Protein AF-K1SMR1-F1 (afdb_monomer)

Secondary structure (DSSP, 8-state):
-EEEEETTEEEES--HHHH----TTGGG--EEEE-GGGG-TTS---B-TTSSSB-TT-HHHHHHHHHIIIIIHHHHHHHHHHHHHHHHHHHHHHHHHHHHHHHHHHHHHHHHHHHHHHHHHHHHHHHHHT--GGGHHHHHHHHHHHHHHTGGGGT---HHHHHS-SEEE---GGGHHHHHHHHHHHHHTT--GGGEEETT-SSTTTBPP--TTS---GGG-

Radius of gyration: 35.69 Å; Cα contacts (8 Å, |Δi|>4): 199; chains: 1; bounding box: 83×31×98 Å

Solvent-accessible surface area (backbone atoms only — not comparable to full-atom values): 12691 Å² total; per-residue (Å²): 68,33,25,38,25,34,84,94,36,76,38,28,74,60,51,41,87,79,45,52,87,84,48,80,75,57,68,74,45,69,50,78,46,81,41,58,82,67,66,40,88,91,52,82,88,40,65,38,96,85,52,75,29,61,46,80,84,39,69,69,52,46,52,50,46,49,46,42,42,74,46,51,49,56,51,54,51,51,52,49,52,52,53,53,51,52,53,50,51,51,53,52,52,54,50,51,51,51,49,53,52,50,52,52,54,48,51,54,50,50,54,52,46,52,55,50,50,19,50,54,50,27,50,52,49,30,72,73,69,71,54,58,77,83,54,40,60,57,47,24,48,55,42,42,51,53,52,36,71,53,24,54,84,75,76,35,80,30,68,70,67,71,71,46,57,78,41,80,50,79,77,55,87,89,44,45,73,60,52,51,51,53,50,51,52,40,45,73,70,68,44,57,54,77,35,34,38,25,68,82,44,93,49,72,76,22,22,64,71,76,42,103,77,80,67,59,61,86,79,83,105

Organism: NCBI:txid408170

pLDDT: mean 84.84, std 10.77, range [42.53, 95.5]

Mean predicted aligned error: 13.29 Å

Structure (mmCIF, N/CA/C/O backbone):
data_AF-K1SMR1-F1
#
_entry.id   AF-K1SMR1-F1
#
loop_
_atom_site.group_PDB
_atom_site.id
_atom_site.type_symbol
_atom_site.label_atom_id
_atom_site.label_alt_id
_atom_site.label_comp_id
_atom_site.label_asym_id
_atom_site.label_entity_id
_atom_site.label_seq_id
_atom_site.pdbx_PDB_ins_code
_atom_site.Cartn_x
_atom_site.Cartn_y
_atom_site.Cartn_z
_atom_site.occupancy
_atom_site.B_iso_or_equiv
_atom_site.auth_seq_id
_atom_site.auth_comp_id
_atom_site.auth_asym_id
_atom_site.auth_atom_id
_atom_site.pdbx_PDB_model_num
ATOM 1 N N . PHE A 1 1 ? 20.976 5.787 -15.119 1.00 87.81 1 PHE A N 1
ATOM 2 C CA . PHE A 1 1 ? 21.816 5.696 -16.331 1.00 87.81 1 PHE A CA 1
ATOM 3 C C . PHE A 1 1 ? 21.728 4.286 -16.894 1.00 87.81 1 PHE A C 1
ATOM 5 O O . PHE A 1 1 ? 21.537 3.354 -16.123 1.00 87.81 1 PHE A O 1
ATOM 12 N N . ILE A 1 2 ? 21.851 4.117 -18.209 1.00 93.56 2 ILE A N 1
ATOM 13 C CA . ILE A 1 2 ? 21.832 2.792 -18.853 1.00 93.56 2 ILE A CA 1
ATOM 14 C C . ILE A 1 2 ? 23.131 2.624 -19.629 1.00 93.56 2 ILE A C 1
ATOM 16 O O . ILE A 1 2 ? 23.355 3.356 -20.589 1.00 93.56 2 ILE A O 1
ATOM 20 N N . SER A 1 3 ? 23.977 1.690 -19.208 1.00 95.00 3 SER A N 1
ATOM 21 C CA . SER A 1 3 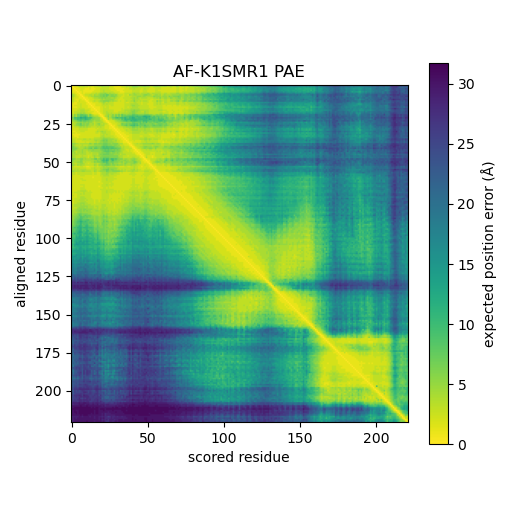? 25.273 1.437 -19.844 1.00 95.00 3 SER A CA 1
ATOM 22 C C . SER A 1 3 ? 25.181 0.280 -20.831 1.00 95.00 3 SER A C 1
ATOM 24 O O . SER A 1 3 ? 24.529 -0.724 -20.544 1.00 95.00 3 SER A O 1
ATOM 26 N N . LEU A 1 4 ? 25.862 0.401 -21.967 1.00 94.50 4 LEU A N 1
ATOM 27 C CA . LEU A 1 4 ? 25.990 -0.665 -22.953 1.00 94.50 4 LEU A CA 1
ATOM 28 C C . LEU A 1 4 ? 27.332 -1.370 -22.798 1.00 94.50 4 LEU A C 1
ATOM 30 O O . LEU A 1 4 ? 28.393 -0.739 -22.791 1.00 94.50 4 LEU A O 1
ATOM 34 N N . TYR A 1 5 ? 27.262 -2.689 -22.703 1.00 93.75 5 TYR A N 1
ATOM 35 C CA . TYR A 1 5 ? 28.392 -3.593 -22.637 1.00 93.75 5 TYR A CA 1
ATOM 36 C C . TYR A 1 5 ? 28.380 -4.510 -23.851 1.00 93.75 5 TYR A C 1
ATOM 38 O O . TYR A 1 5 ? 27.336 -5.027 -24.233 1.00 93.75 5 TYR A O 1
ATOM 46 N N . ALA A 1 6 ? 29.552 -4.766 -24.411 1.00 90.31 6 ALA A N 1
ATOM 47 C CA . ALA A 1 6 ? 29.758 -5.779 -25.434 1.00 90.31 6 ALA A CA 1
ATOM 48 C C . ALA A 1 6 ? 31.000 -6.587 -25.055 1.00 90.31 6 ALA A C 1
ATOM 50 O O . ALA A 1 6 ? 32.017 -6.010 -24.660 1.00 90.31 6 ALA A O 1
ATOM 51 N N . ASN A 1 7 ? 30.904 -7.920 -25.091 1.00 86.38 7 ASN A N 1
ATOM 52 C CA . ASN A 1 7 ? 31.999 -8.819 -24.707 1.00 86.38 7 ASN A CA 1
ATOM 53 C C . ASN A 1 7 ? 32.649 -8.445 -23.351 1.00 86.38 7 ASN A C 1
ATOM 55 O O . ASN A 1 7 ? 33.864 -8.276 -23.228 1.00 86.38 7 ASN A O 1
ATOM 59 N N . HIS A 1 8 ? 31.805 -8.221 -22.336 1.00 86.06 8 HIS A N 1
ATOM 60 C CA . HIS A 1 8 ? 32.183 -7.810 -20.973 1.00 86.06 8 HIS A CA 1
ATOM 61 C C . HIS A 1 8 ? 32.937 -6.474 -20.843 1.00 86.06 8 HIS A C 1
ATOM 63 O O . HIS A 1 8 ? 33.418 -6.141 -19.759 1.00 86.06 8 HIS A O 1
ATOM 69 N N . LYS A 1 9 ? 33.015 -5.673 -21.908 1.00 87.25 9 LYS A N 1
ATOM 70 C CA . LYS A 1 9 ? 33.625 -4.340 -21.898 1.00 87.25 9 LYS A CA 1
ATOM 71 C C . LYS A 1 9 ? 32.552 -3.277 -22.055 1.00 87.25 9 LYS A C 1
ATOM 73 O O . LYS A 1 9 ? 31.599 -3.456 -22.805 1.00 87.25 9 LYS A O 1
ATOM 78 N N . MET A 1 10 ? 32.711 -2.168 -21.339 1.00 89.88 10 MET A N 1
ATOM 79 C CA . MET A 1 10 ? 31.817 -1.021 -21.472 1.00 89.88 10 MET A CA 1
ATOM 80 C C . MET A 1 10 ? 32.093 -0.333 -22.809 1.00 89.88 10 MET A C 1
ATOM 82 O O . MET A 1 10 ? 33.207 0.144 -23.026 1.00 89.88 10 MET A O 1
ATOM 86 N N . GLY A 1 11 ? 31.091 -0.289 -23.682 1.00 89.44 11 GLY A N 1
ATOM 87 C CA . GLY A 1 11 ? 31.166 0.443 -24.944 1.00 89.44 11 GLY A CA 1
ATOM 88 C C . GLY A 1 11 ? 30.613 1.855 -24.823 1.00 89.44 11 GLY A C 1
ATOM 89 O O . GLY A 1 11 ? 31.255 2.810 -25.250 1.00 89.44 11 GLY A O 1
ATOM 90 N N . GLU A 1 12 ? 29.456 2.008 -24.174 1.00 92.81 12 GLU A N 1
ATOM 91 C CA . GLU A 1 12 ? 28.829 3.312 -23.960 1.00 92.81 12 GLU A CA 1
ATOM 92 C C . GLU A 1 12 ? 28.333 3.461 -22.522 1.00 92.81 12 GLU A C 1
ATOM 94 O O . GLU A 1 12 ? 27.643 2.595 -21.986 1.00 92.81 12 GLU A O 1
ATOM 99 N N . PHE A 1 13 ? 28.686 4.576 -21.883 1.00 92.56 13 PHE A N 1
ATOM 100 C CA . PHE A 1 13 ? 28.411 4.776 -20.463 1.00 92.56 13 PHE A CA 1
ATOM 101 C C . PHE A 1 13 ? 26.926 5.017 -20.165 1.00 92.56 13 PHE A C 1
ATOM 103 O O . PHE A 1 13 ? 26.406 4.477 -19.186 1.00 92.56 13 PHE A O 1
ATOM 110 N N . ASN A 1 14 ? 26.240 5.841 -20.963 1.00 92.94 14 ASN A N 1
ATOM 111 C CA . ASN A 1 14 ? 24.862 6.219 -20.668 1.00 92.94 14 ASN A CA 1
ATOM 112 C C . ASN A 1 14 ? 24.047 6.553 -21.922 1.00 92.94 14 ASN A C 1
ATOM 114 O O . ASN A 1 14 ? 24.117 7.675 -22.416 1.00 92.94 14 ASN A O 1
ATOM 118 N N . ILE A 1 15 ? 23.185 5.627 -22.339 1.00 93.19 15 ILE A N 1
ATOM 119 C CA . ILE A 1 15 ? 22.234 5.848 -23.440 1.00 93.19 15 ILE A CA 1
ATOM 120 C C . ILE A 1 15 ? 20.920 6.485 -22.988 1.00 93.19 15 ILE A C 1
ATOM 122 O O . ILE A 1 15 ? 20.113 6.879 -23.825 1.00 93.19 15 ILE A O 1
ATOM 126 N N . LEU A 1 16 ? 20.674 6.615 -21.678 1.00 91.25 16 LEU A N 1
ATOM 127 C CA . LEU A 1 16 ? 19.406 7.136 -21.154 1.00 91.25 16 LEU A CA 1
ATOM 128 C C . LEU A 1 16 ? 19.026 8.526 -21.713 1.00 91.25 16 LEU A C 1
ATOM 130 O O . LEU A 1 16 ? 17.852 8.705 -22.018 1.00 91.25 16 LEU A O 1
ATOM 134 N N . PRO A 1 17 ? 19.954 9.486 -21.923 1.00 90.19 17 PRO A N 1
ATOM 135 C CA . PRO A 1 17 ? 19.631 10.765 -22.565 1.00 90.19 17 PRO A CA 1
ATOM 136 C C . PRO A 1 17 ? 19.169 10.633 -24.025 1.00 90.19 17 PRO A C 1
ATOM 138 O O . PRO A 1 17 ? 18.507 11.529 -24.536 1.00 90.19 17 PRO A O 1
ATOM 141 N N . ILE A 1 18 ? 19.524 9.533 -24.696 1.00 89.62 18 ILE A N 1
ATOM 142 C CA . ILE A 1 18 ? 19.189 9.255 -26.098 1.00 89.62 18 ILE A CA 1
ATOM 143 C C . ILE A 1 18 ? 17.832 8.544 -26.190 1.00 89.62 18 ILE A C 1
ATOM 145 O O . ILE A 1 18 ? 17.019 8.838 -27.069 1.00 89.62 18 ILE A O 1
ATOM 149 N N . VAL A 1 19 ? 17.573 7.589 -25.293 1.00 90.44 19 VAL A N 1
ATOM 150 C CA . VAL A 1 19 ? 16.353 6.762 -25.325 1.00 90.44 19 VAL A CA 1
ATOM 151 C C . VAL A 1 19 ? 15.212 7.305 -24.466 1.00 90.44 19 VAL A C 1
ATOM 153 O O . VAL A 1 19 ? 14.060 6.974 -24.730 1.00 90.44 19 VAL A O 1
ATOM 156 N N . GLY A 1 20 ? 15.517 8.120 -23.456 1.00 84.12 20 GLY A N 1
ATOM 157 C CA . GLY A 1 20 ? 14.557 8.625 -22.479 1.00 84.12 20 GLY A CA 1
ATOM 158 C C . GLY A 1 20 ? 13.664 9.746 -23.011 1.00 84.12 20 GLY A C 1
ATOM 159 O O . GLY A 1 20 ? 13.996 10.449 -23.963 1.00 84.12 20 GLY A O 1
ATOM 160 N N . GLN A 1 21 ? 12.524 9.934 -22.351 1.00 82.19 21 GLN A N 1
ATOM 161 C CA . GLN A 1 21 ? 11.550 11.001 -22.611 1.00 82.19 21 GLN A CA 1
ATOM 162 C C . GLN A 1 21 ? 11.632 12.125 -21.560 1.00 82.19 21 GLN A C 1
ATOM 164 O O . GLN A 1 21 ? 10.695 12.908 -21.418 1.00 82.19 21 GLN A O 1
ATOM 169 N N . ASN A 1 22 ? 12.735 12.203 -20.803 1.00 75.31 22 ASN A N 1
ATOM 170 C CA . ASN A 1 22 ? 12.956 13.163 -19.710 1.00 75.31 22 ASN A CA 1
ATOM 171 C C . ASN A 1 22 ? 11.886 13.115 -18.602 1.00 75.31 22 ASN A C 1
ATOM 173 O O . ASN A 1 22 ? 11.623 14.114 -17.929 1.00 75.31 22 ASN A O 1
ATOM 177 N N . LYS A 1 23 ? 11.267 11.951 -18.373 1.00 80.88 23 LYS A N 1
ATOM 178 C CA . LYS A 1 23 ? 10.331 11.779 -17.254 1.00 80.88 23 LYS A CA 1
ATOM 179 C C . LYS A 1 23 ? 11.101 11.639 -15.946 1.00 80.88 23 LYS A C 1
ATOM 181 O O . LYS A 1 23 ? 12.092 10.918 -15.867 1.00 80.88 23 LYS A O 1
ATOM 186 N N . LEU A 1 24 ? 10.589 12.247 -14.875 1.00 80.56 24 LEU A N 1
ATOM 187 C CA . LEU A 1 24 ? 11.208 12.174 -13.544 1.00 80.56 24 LEU A CA 1
ATOM 188 C C . LEU A 1 24 ? 11.369 10.724 -13.046 1.00 80.56 24 LEU A C 1
ATOM 190 O O . LEU A 1 24 ? 12.301 10.406 -12.315 1.00 80.56 24 LEU A O 1
ATOM 194 N N . SER A 1 25 ? 10.470 9.827 -13.458 1.00 81.50 25 SER A N 1
ATOM 195 C CA . SER A 1 25 ? 10.531 8.406 -13.118 1.00 81.50 25 SER A CA 1
ATOM 196 C C . SER A 1 25 ? 11.687 7.662 -13.793 1.00 81.50 25 SER A C 1
ATOM 198 O O . SER A 1 25 ? 12.222 6.737 -13.184 1.00 81.50 25 SER A O 1
ATOM 200 N N . GLU A 1 26 ? 12.099 8.084 -14.991 1.00 84.69 26 GLU A N 1
ATOM 201 C CA . GLU A 1 26 ? 13.190 7.481 -15.770 1.00 84.69 26 GLU A CA 1
ATOM 202 C C . GLU A 1 26 ? 14.566 7.806 -15.181 1.00 84.69 26 GLU A C 1
ATOM 204 O O . GLU A 1 26 ? 15.494 7.014 -15.316 1.00 84.69 26 GLU A O 1
ATOM 209 N N . VAL A 1 27 ? 14.696 8.923 -14.455 1.00 82.75 27 VAL A N 1
ATOM 210 C CA . VAL A 1 27 ? 15.950 9.344 -13.796 1.00 82.75 27 VAL A CA 1
ATOM 211 C C . VAL A 1 27 ? 16.465 8.284 -12.814 1.00 82.75 27 VAL A C 1
ATOM 213 O O . VAL A 1 27 ? 17.672 8.129 -12.634 1.00 82.75 27 VAL A O 1
ATOM 216 N N . TYR A 1 28 ? 15.553 7.517 -12.214 1.00 85.88 28 TYR A N 1
ATOM 217 C CA . TYR A 1 28 ? 15.877 6.455 -11.261 1.00 85.88 28 TYR A CA 1
ATOM 218 C C . TYR A 1 28 ? 16.218 5.116 -11.923 1.00 85.88 28 TYR A C 1
ATOM 220 O O . TYR A 1 28 ? 16.596 4.176 -11.226 1.00 85.88 28 TYR A O 1
ATOM 228 N N . VAL A 1 29 ? 16.087 4.999 -13.248 1.00 89.75 29 VAL A N 1
ATOM 229 C CA . VAL A 1 29 ? 16.423 3.767 -13.964 1.00 89.75 29 VAL A CA 1
ATOM 230 C C . VAL A 1 29 ? 17.940 3.657 -14.065 1.00 89.75 29 VAL A C 1
ATOM 232 O O . VAL A 1 29 ? 18.611 4.506 -14.663 1.00 89.75 29 VAL A O 1
ATOM 235 N N . VAL A 1 30 ? 18.484 2.595 -13.474 1.00 92.25 30 VAL A N 1
ATOM 236 C CA . VAL A 1 30 ? 19.903 2.242 -13.539 1.00 92.25 30 VAL A CA 1
ATOM 237 C C . VAL A 1 30 ? 20.032 0.804 -14.018 1.00 92.25 30 VAL A C 1
ATOM 239 O O . VAL A 1 30 ? 19.371 -0.079 -13.478 1.00 92.25 30 VAL A O 1
ATOM 242 N N . GLY A 1 31 ? 20.867 0.566 -15.027 1.00 93.12 31 GLY A N 1
ATOM 243 C CA . GLY A 1 31 ? 21.058 -0.776 -15.564 1.00 93.12 31 GLY A CA 1
ATOM 244 C C . GLY A 1 31 ? 22.230 -0.892 -16.528 1.00 93.12 31 GLY A C 1
ATOM 245 O O . GLY A 1 31 ? 22.776 0.105 -17.002 1.00 93.12 31 GLY A O 1
ATOM 246 N N . GLN A 1 32 ? 22.600 -2.136 -16.810 1.00 94.50 32 GLN A N 1
ATOM 247 C CA . GLN A 1 32 ? 23.626 -2.507 -17.777 1.00 94.50 32 GLN A CA 1
ATOM 248 C C . GLN A 1 32 ? 22.995 -3.451 -18.798 1.00 94.50 32 GLN A C 1
ATOM 250 O O . GLN A 1 32 ? 22.314 -4.403 -18.419 1.00 94.50 32 GLN A O 1
ATOM 255 N N . LEU A 1 33 ? 23.197 -3.176 -20.083 1.00 94.94 33 LEU A N 1
ATOM 256 C CA . LEU A 1 33 ? 22.725 -4.011 -21.181 1.00 94.94 33 LEU A CA 1
ATOM 257 C C . LEU A 1 33 ? 23.922 -4.650 -21.862 1.00 94.94 33 LEU A C 1
ATOM 259 O O . LEU A 1 33 ? 24.827 -3.949 -22.302 1.00 94.94 33 LEU A O 1
ATOM 263 N N . HIS A 1 34 ? 23.907 -5.975 -21.941 1.00 94.06 34 HIS A N 1
ATOM 264 C CA . HIS A 1 34 ? 24.945 -6.759 -22.593 1.00 94.06 34 HIS A CA 1
ATOM 265 C C . HIS A 1 34 ? 24.477 -7.120 -23.998 1.00 94.06 34 HIS A C 1
ATOM 267 O O . HIS A 1 34 ? 23.414 -7.716 -24.167 1.00 94.06 34 HIS A O 1
ATOM 273 N N . ILE A 1 35 ? 25.244 -6.697 -24.996 1.00 92.31 35 ILE A N 1
ATOM 274 C CA . ILE A 1 35 ? 24.872 -6.750 -26.404 1.00 92.31 35 ILE A CA 1
ATOM 275 C C . ILE A 1 35 ? 26.027 -7.370 -27.178 1.00 92.31 35 ILE A C 1
ATOM 277 O O . ILE A 1 35 ? 26.928 -6.689 -27.666 1.00 92.31 35 ILE A O 1
ATOM 281 N N . ASP A 1 36 ? 25.994 -8.692 -27.290 1.00 88.06 36 ASP A N 1
ATOM 282 C CA . ASP A 1 36 ? 27.102 -9.453 -27.869 1.00 88.06 36 ASP A CA 1
ATOM 283 C C . ASP A 1 36 ? 27.262 -9.206 -29.379 1.00 88.06 36 ASP A C 1
ATOM 285 O O . ASP A 1 36 ? 28.378 -9.236 -29.896 1.00 88.06 36 ASP A O 1
ATOM 289 N N . ILE A 1 37 ? 26.172 -8.861 -30.083 1.00 90.56 37 ILE A N 1
ATOM 290 C CA . ILE A 1 37 ? 26.175 -8.616 -31.539 1.00 90.56 37 ILE A CA 1
ATOM 291 C C . ILE A 1 37 ? 27.053 -7.421 -31.964 1.00 90.56 37 ILE A C 1
ATOM 293 O O . ILE A 1 37 ? 27.406 -7.292 -33.138 1.00 90.56 37 ILE A O 1
ATOM 297 N N . PHE A 1 38 ? 27.404 -6.533 -31.029 1.00 91.25 38 PHE A N 1
ATOM 298 C CA . PHE A 1 38 ? 28.222 -5.349 -31.308 1.00 91.25 38 PHE A CA 1
ATOM 299 C C . PHE A 1 38 ? 29.702 -5.676 -31.547 1.00 91.25 38 PHE A C 1
ATOM 301 O O . PHE A 1 38 ? 30.376 -4.919 -32.235 1.00 91.25 38 PHE A O 1
ATOM 308 N N . GLU A 1 39 ? 30.193 -6.805 -31.030 1.00 84.00 39 GLU A N 1
ATOM 309 C CA . GLU A 1 39 ? 31.609 -7.212 -31.094 1.00 84.00 39 GLU A CA 1
ATOM 310 C C . GLU A 1 39 ? 31.792 -8.565 -31.809 1.00 84.00 39 GLU A C 1
ATOM 312 O O . GLU A 1 39 ? 32.808 -9.243 -31.645 1.00 84.00 39 GLU A O 1
ATOM 317 N N . LEU A 1 40 ? 30.804 -8.990 -32.606 1.00 87.44 40 LEU A N 1
ATOM 318 C CA . LEU A 1 40 ? 30.929 -10.194 -33.427 1.00 87.44 40 LEU A CA 1
ATOM 319 C C . LEU A 1 40 ? 31.987 -9.989 -34.512 1.00 87.44 40 LEU A C 1
ATOM 321 O O . LEU A 1 40 ? 31.862 -9.098 -35.348 1.00 87.44 40 LEU A O 1
ATOM 325 N N . THR A 1 41 ? 32.979 -10.878 -34.552 1.00 85.69 41 THR A N 1
ATOM 326 C CA . THR A 1 41 ? 34.106 -10.831 -35.501 1.00 85.69 41 THR A CA 1
ATOM 327 C C . THR A 1 41 ? 33.696 -10.951 -36.968 1.00 85.69 41 THR A C 1
ATOM 329 O O . THR A 1 41 ? 34.466 -10.585 -37.849 1.00 85.69 41 THR A O 1
ATOM 332 N N . GLU A 1 42 ? 32.503 -11.481 -37.237 1.00 89.88 42 GLU A N 1
ATOM 333 C CA . GLU A 1 42 ? 31.945 -11.618 -38.588 1.00 89.88 42 GLU A CA 1
ATOM 334 C C . GLU A 1 42 ? 31.346 -10.307 -39.122 1.00 89.88 42 GLU A C 1
ATOM 336 O O . GLU A 1 42 ? 31.090 -10.187 -40.320 1.00 89.88 42 GLU A O 1
ATOM 341 N N . LEU A 1 43 ? 31.113 -9.322 -38.248 1.00 89.06 43 LEU A N 1
ATOM 342 C CA . LEU A 1 43 ? 30.477 -8.056 -38.594 1.00 89.06 43 LEU A CA 1
ATOM 343 C C . LEU A 1 43 ? 31.492 -6.901 -38.603 1.00 89.06 43 LEU A C 1
ATOM 345 O O . LEU A 1 43 ? 32.479 -6.930 -37.868 1.00 89.06 43 LEU A O 1
ATOM 349 N N . PRO A 1 44 ? 31.250 -5.842 -39.399 1.00 87.75 44 PRO A N 1
ATOM 350 C CA . PRO A 1 44 ? 32.087 -4.647 -39.376 1.00 87.75 44 PRO A CA 1
ATOM 351 C C . PRO A 1 44 ? 32.124 -3.973 -37.996 1.00 87.75 44 PRO A C 1
ATOM 353 O O . PRO A 1 44 ? 31.104 -3.903 -37.301 1.00 87.75 44 PRO A O 1
ATOM 356 N N . ASP A 1 45 ? 33.283 -3.407 -37.642 1.00 87.44 45 ASP A N 1
ATOM 357 C CA . ASP A 1 45 ? 33.460 -2.653 -36.398 1.00 87.44 45 ASP A CA 1
ATOM 358 C C . ASP A 1 45 ? 32.624 -1.360 -36.403 1.00 87.44 45 ASP A C 1
ATOM 360 O O . ASP A 1 45 ? 32.684 -0.521 -37.320 1.00 87.44 45 ASP A O 1
ATOM 364 N N . MET A 1 46 ? 31.830 -1.211 -35.348 1.00 91.19 46 MET A N 1
ATOM 365 C CA . MET A 1 46 ? 30.931 -0.085 -35.118 1.00 91.19 46 MET A CA 1
ATOM 366 C C . MET A 1 46 ? 31.343 0.796 -33.941 1.00 91.19 46 MET A C 1
ATOM 368 O O . MET A 1 46 ? 30.683 1.809 -33.698 1.00 91.19 46 MET A O 1
ATOM 372 N N . ALA A 1 47 ? 32.406 0.451 -33.213 1.00 89.00 47 ALA A N 1
ATOM 373 C CA . ALA A 1 47 ? 32.924 1.294 -32.149 1.00 89.00 47 ALA A CA 1
ATOM 374 C C . ALA A 1 47 ? 33.498 2.601 -32.719 1.00 89.00 47 ALA A C 1
ATOM 376 O O . ALA A 1 47 ? 34.066 2.653 -33.815 1.00 89.00 47 ALA A O 1
ATOM 377 N N . LEU A 1 48 ? 33.355 3.689 -31.962 1.00 89.12 48 LEU A N 1
ATOM 378 C CA . LEU A 1 48 ? 34.046 4.940 -32.266 1.00 89.12 48 LEU A CA 1
ATOM 379 C C . LEU A 1 48 ? 35.555 4.792 -32.010 1.00 89.12 48 LEU A C 1
ATOM 381 O O . LEU A 1 48 ? 35.987 3.989 -31.184 1.00 89.12 48 LEU A O 1
ATOM 385 N N . SER A 1 49 ? 36.379 5.604 -32.675 1.00 85.94 49 SER A N 1
ATOM 386 C CA . SER A 1 49 ? 37.847 5.548 -32.542 1.00 85.94 49 SER A CA 1
ATOM 387 C C . SER A 1 49 ? 38.340 5.790 -31.109 1.00 85.94 49 SER A C 1
ATOM 389 O O . SER A 1 49 ? 39.339 5.211 -30.687 1.00 85.94 49 SER A O 1
ATOM 391 N N . ASN A 1 50 ? 37.612 6.605 -30.342 1.00 86.31 50 ASN A N 1
ATOM 392 C CA . ASN A 1 50 ? 37.853 6.854 -28.920 1.00 86.31 50 ASN A CA 1
ATOM 393 C C . ASN A 1 50 ? 37.316 5.739 -27.999 1.00 86.31 50 ASN A C 1
ATOM 395 O O . ASN A 1 50 ? 37.518 5.817 -26.788 1.00 86.31 50 ASN A O 1
ATOM 399 N N . ARG A 1 51 ? 36.628 4.729 -28.554 1.00 83.06 51 ARG A N 1
ATOM 400 C CA . ARG A 1 51 ? 35.960 3.619 -27.853 1.00 83.06 51 ARG A CA 1
ATOM 401 C C . ARG A 1 51 ? 34.985 4.071 -26.759 1.00 83.06 51 ARG A C 1
ATOM 403 O O . ARG A 1 51 ? 34.809 3.377 -25.763 1.00 83.06 51 ARG A O 1
ATOM 410 N N . GLN A 1 52 ? 34.373 5.243 -26.937 1.00 85.50 52 GLN A N 1
ATOM 411 C CA . GLN A 1 52 ? 33.359 5.805 -26.041 1.00 85.50 52 GLN A CA 1
ATOM 412 C C . GLN A 1 52 ? 32.056 6.011 -26.813 1.00 85.50 52 GLN A C 1
ATOM 414 O O . GLN A 1 52 ? 31.656 7.139 -27.097 1.00 85.50 52 GLN A O 1
ATOM 419 N N . GLY A 1 53 ? 31.418 4.904 -27.178 1.00 89.69 53 GLY A N 1
ATOM 420 C CA . GLY A 1 53 ? 30.178 4.880 -27.943 1.00 89.69 53 GLY A CA 1
ATOM 421 C C . GLY A 1 53 ? 30.305 4.178 -29.289 1.00 89.69 53 GLY A C 1
ATOM 422 O O . GLY A 1 53 ? 31.371 3.695 -29.689 1.00 89.69 53 GLY A O 1
ATOM 423 N N . TYR A 1 54 ? 29.175 4.143 -29.983 1.00 92.06 54 TYR A N 1
ATOM 424 C CA . TYR A 1 54 ? 28.994 3.441 -31.244 1.00 92.06 54 TYR A CA 1
ATOM 425 C C . TYR A 1 54 ? 28.579 4.401 -32.359 1.00 92.06 54 TYR A C 1
ATOM 427 O O . TYR A 1 54 ? 28.086 5.504 -32.111 1.00 92.06 54 TYR A O 1
ATOM 435 N N . LYS A 1 55 ? 28.787 3.977 -33.606 1.00 91.62 55 LYS A N 1
ATOM 436 C CA . LYS A 1 55 ? 28.314 4.686 -34.798 1.00 91.62 55 LYS A CA 1
ATOM 437 C C . LYS A 1 55 ? 26.792 4.826 -34.767 1.00 91.62 55 LYS A C 1
ATOM 439 O O . LYS A 1 55 ? 26.069 3.836 -34.680 1.00 91.62 55 LYS A O 1
ATOM 444 N N . THR A 1 56 ? 26.309 6.063 -34.852 1.00 89.56 56 THR A N 1
ATOM 445 C CA . THR A 1 56 ? 24.876 6.372 -34.769 1.00 89.56 56 THR A CA 1
ATOM 446 C C . THR A 1 56 ? 24.102 5.920 -36.002 1.00 89.56 56 THR A C 1
ATOM 448 O O . THR A 1 56 ? 22.902 5.707 -35.909 1.00 89.56 56 THR A O 1
ATOM 451 N N . ASP A 1 57 ? 24.752 5.748 -37.145 1.00 92.00 57 ASP A N 1
ATOM 452 C CA . ASP A 1 57 ? 24.160 5.259 -38.389 1.00 92.00 57 ASP A CA 1
ATOM 453 C C . ASP A 1 57 ? 24.119 3.724 -38.489 1.00 92.00 57 ASP A C 1
ATOM 455 O O . ASP A 1 57 ? 23.493 3.192 -39.405 1.00 92.00 57 ASP A O 1
ATOM 459 N N . ASP A 1 58 ? 24.734 2.996 -37.548 1.00 93.75 58 ASP A N 1
ATOM 460 C CA . ASP A 1 58 ? 24.734 1.533 -37.574 1.00 93.75 58 ASP A CA 1
ATOM 461 C C . ASP A 1 58 ? 23.330 0.969 -37.251 1.00 93.75 58 ASP A C 1
ATOM 463 O O . ASP A 1 58 ? 22.771 1.264 -36.184 1.00 93.75 58 ASP A O 1
ATOM 467 N N . PRO A 1 59 ? 22.760 0.109 -38.119 1.00 93.69 59 PRO A N 1
ATOM 468 C CA . PRO A 1 59 ? 21.435 -0.472 -37.909 1.00 93.69 59 PRO A CA 1
ATOM 469 C C . PRO A 1 59 ? 21.290 -1.239 -36.590 1.00 93.69 59 PRO A C 1
ATOM 471 O O . PRO A 1 59 ? 20.215 -1.234 -35.990 1.00 93.69 59 PRO A O 1
ATOM 474 N N . ARG A 1 60 ? 22.363 -1.881 -36.105 1.00 93.75 60 ARG A N 1
ATOM 475 C CA . ARG A 1 60 ? 22.348 -2.644 -34.846 1.00 93.75 60 ARG A CA 1
ATOM 476 C C . ARG A 1 60 ? 22.180 -1.714 -33.655 1.00 93.75 60 ARG A C 1
ATOM 478 O O . ARG A 1 60 ? 21.417 -2.018 -32.742 1.00 93.75 60 ARG A O 1
ATOM 485 N N . TYR A 1 61 ? 22.873 -0.576 -33.672 1.00 94.62 61 TYR A N 1
ATOM 486 C CA . TYR A 1 61 ? 22.772 0.417 -32.610 1.00 94.62 61 TYR A CA 1
ATOM 487 C C . TYR A 1 61 ? 21.377 1.042 -32.576 1.00 94.62 61 TYR A C 1
ATOM 489 O O . TYR A 1 61 ? 20.759 1.109 -31.514 1.00 94.62 61 TYR A O 1
ATOM 497 N N . GLN A 1 62 ? 20.832 1.402 -33.741 1.00 94.75 62 GLN A N 1
ATOM 498 C CA . GLN A 1 62 ? 19.471 1.932 -33.847 1.00 94.75 62 GLN A CA 1
ATOM 499 C C . GLN A 1 62 ? 18.414 0.948 -33.335 1.00 94.75 62 GLN A C 1
ATOM 501 O O . GLN A 1 62 ? 17.564 1.340 -32.536 1.00 94.75 62 GLN A O 1
ATOM 506 N N . ALA A 1 63 ? 18.512 -0.333 -33.700 1.00 95.06 63 ALA A N 1
ATOM 507 C CA . ALA A 1 63 ? 17.591 -1.363 -33.220 1.00 95.06 63 ALA A CA 1
ATOM 508 C C . ALA A 1 63 ? 17.623 -1.512 -31.688 1.00 95.06 63 ALA A C 1
ATOM 510 O O . ALA A 1 63 ? 16.581 -1.657 -31.046 1.00 95.06 63 ALA A O 1
ATOM 511 N N . VAL A 1 64 ? 18.810 -1.429 -31.081 1.00 94.56 64 VAL A N 1
ATOM 512 C CA . VAL A 1 64 ? 18.967 -1.452 -29.620 1.00 94.56 64 VAL A CA 1
ATOM 513 C C . VAL A 1 64 ? 18.313 -0.233 -28.980 1.00 94.56 64 VAL A C 1
ATOM 515 O O . VAL A 1 64 ? 17.542 -0.385 -28.032 1.00 94.56 64 VAL A O 1
ATOM 518 N N . LEU A 1 65 ? 18.591 0.971 -29.485 1.00 94.75 65 LEU A N 1
ATOM 519 C CA . LEU A 1 65 ? 17.995 2.197 -28.952 1.00 94.75 65 LEU A CA 1
ATOM 520 C C . LEU A 1 65 ? 16.466 2.165 -29.052 1.00 94.75 65 LEU A C 1
ATOM 522 O O . LEU A 1 65 ? 15.778 2.549 -28.103 1.00 94.75 65 LEU A O 1
ATOM 526 N N . GLU A 1 66 ? 15.936 1.680 -30.173 1.00 95.50 66 GLU A N 1
ATOM 527 C CA . GLU A 1 66 ? 14.501 1.534 -30.399 1.00 95.50 66 GLU A CA 1
ATOM 528 C C . GLU A 1 66 ? 13.871 0.534 -29.423 1.00 95.50 66 GLU A C 1
ATOM 530 O O . GLU A 1 66 ? 12.873 0.855 -28.772 1.00 95.50 66 GLU A O 1
ATOM 535 N N . TYR A 1 67 ? 14.482 -0.640 -29.247 1.00 95.31 67 TYR A N 1
ATOM 536 C CA . TYR A 1 67 ? 14.013 -1.646 -28.295 1.00 95.31 67 TYR A CA 1
ATOM 537 C C . TYR A 1 67 ? 14.000 -1.112 -26.858 1.00 95.31 67 TYR A C 1
ATOM 539 O O . TYR A 1 67 ? 13.010 -1.267 -26.133 1.00 95.31 67 TYR A O 1
ATOM 547 N N . VAL A 1 68 ? 15.076 -0.433 -26.447 1.00 94.38 68 VAL A N 1
ATOM 548 C CA . VAL A 1 68 ? 15.174 0.143 -25.102 1.00 94.38 68 VAL A CA 1
ATOM 549 C C . VAL A 1 68 ? 14.107 1.215 -24.890 1.00 94.38 68 VAL A C 1
ATOM 551 O O . VAL A 1 68 ? 13.457 1.221 -23.845 1.00 94.38 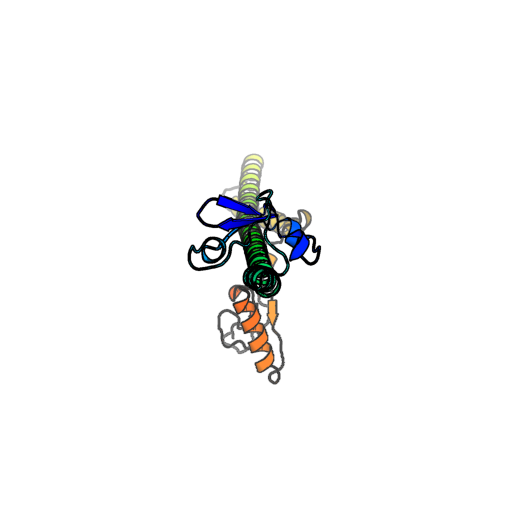68 VAL A O 1
ATOM 554 N N . ARG A 1 69 ? 13.889 2.089 -25.879 1.00 93.44 69 ARG A N 1
ATOM 555 C CA . ARG A 1 69 ? 12.895 3.170 -25.817 1.00 93.44 69 ARG A CA 1
ATOM 556 C C . ARG A 1 69 ? 11.460 2.648 -25.776 1.00 93.44 69 ARG A C 1
ATOM 558 O O . ARG A 1 69 ? 10.668 3.127 -24.968 1.00 93.44 69 ARG A O 1
ATOM 565 N N . ASN A 1 70 ? 11.123 1.709 -26.654 1.00 94.31 70 ASN A N 1
ATOM 566 C CA . ASN A 1 70 ? 9.732 1.329 -26.908 1.00 94.31 70 ASN A CA 1
ATOM 567 C C . ASN A 1 70 ? 9.253 0.154 -26.051 1.00 94.31 70 ASN A C 1
ATOM 569 O O . ASN A 1 70 ? 8.051 0.022 -25.843 1.00 94.31 70 ASN A O 1
ATOM 573 N N . THR A 1 71 ? 10.169 -0.683 -25.555 1.00 94.56 71 THR A N 1
ATOM 574 C CA . THR A 1 71 ? 9.821 -1.902 -24.805 1.00 94.56 71 THR A CA 1
ATOM 575 C C . THR A 1 71 ? 10.398 -1.864 -23.396 1.00 94.56 71 THR A C 1
ATOM 577 O O . THR A 1 71 ? 9.659 -1.785 -22.416 1.00 94.56 71 THR A O 1
ATOM 580 N N . LEU A 1 72 ? 11.729 -1.841 -23.278 1.00 93.56 72 LEU A N 1
ATOM 581 C CA . LEU A 1 72 ? 12.387 -2.084 -21.995 1.00 93.56 72 LEU A CA 1
ATOM 582 C C . LEU A 1 72 ? 12.112 -0.986 -20.956 1.00 93.56 72 LEU A C 1
ATOM 584 O O . LEU A 1 72 ? 11.806 -1.289 -19.803 1.00 93.56 72 LEU A O 1
ATOM 588 N N . LEU A 1 73 ? 12.224 0.288 -21.346 1.00 91.88 73 LEU A N 1
ATOM 589 C CA . LEU A 1 73 ? 11.956 1.413 -20.448 1.00 91.88 73 LEU A CA 1
ATOM 590 C C . LEU A 1 73 ? 10.497 1.422 -19.957 1.00 91.88 73 LEU A C 1
ATOM 592 O O . LEU A 1 73 ? 10.300 1.459 -18.739 1.00 91.88 73 LEU A O 1
ATOM 596 N N . PRO A 1 74 ? 9.477 1.348 -20.837 1.00 92.19 74 PRO A N 1
ATOM 597 C CA . PRO A 1 74 ? 8.083 1.223 -20.412 1.00 92.19 74 PRO A CA 1
ATOM 598 C C . PRO A 1 74 ? 7.827 0.056 -19.454 1.00 92.19 74 PRO A C 1
ATOM 600 O O . PRO A 1 74 ? 7.150 0.244 -18.439 1.00 92.19 74 PRO A O 1
ATOM 603 N N . ASP A 1 75 ? 8.397 -1.119 -19.725 1.00 93.38 75 ASP A N 1
ATOM 604 C CA . ASP A 1 75 ? 8.196 -2.308 -18.893 1.00 93.38 75 ASP A CA 1
ATOM 605 C C . ASP A 1 75 ? 8.783 -2.136 -17.490 1.00 93.38 75 ASP A C 1
ATOM 607 O O . ASP A 1 75 ? 8.102 -2.403 -16.497 1.00 93.38 75 ASP A O 1
ATOM 611 N N . ILE A 1 76 ? 10.011 -1.618 -17.381 1.00 91.75 76 ILE A N 1
ATOM 612 C CA . ILE A 1 76 ? 10.655 -1.348 -16.085 1.00 91.75 76 ILE A CA 1
ATOM 613 C C . ILE A 1 76 ? 9.845 -0.328 -15.276 1.00 91.75 76 ILE A C 1
ATOM 615 O O . ILE A 1 76 ? 9.646 -0.501 -14.069 1.00 91.75 76 ILE A O 1
ATOM 619 N N . LEU A 1 77 ? 9.351 0.729 -15.925 1.00 90.62 77 LEU A N 1
ATOM 620 C CA . LEU A 1 77 ? 8.515 1.731 -15.264 1.00 90.62 77 LEU A CA 1
ATOM 621 C C . LEU A 1 77 ? 7.209 1.114 -14.748 1.00 90.62 77 LEU A C 1
ATOM 623 O O . LEU A 1 77 ? 6.844 1.332 -13.593 1.00 90.62 77 LEU A O 1
ATOM 627 N N . LYS A 1 78 ? 6.557 0.268 -15.551 1.00 91.94 78 LYS A N 1
ATOM 628 C CA . LYS A 1 78 ? 5.343 -0.448 -15.143 1.00 91.94 78 LYS A CA 1
ATOM 629 C C . LYS A 1 78 ? 5.603 -1.395 -13.971 1.00 91.94 78 LYS A C 1
ATOM 631 O O . LYS A 1 78 ? 4.809 -1.437 -13.032 1.00 91.94 78 LYS A O 1
ATOM 636 N N . MET A 1 79 ? 6.718 -2.127 -13.982 1.00 91.56 79 MET A N 1
ATOM 637 C CA . MET A 1 79 ? 7.113 -2.993 -12.863 1.00 91.56 79 MET A CA 1
ATOM 638 C C . MET A 1 79 ? 7.295 -2.195 -11.571 1.00 91.56 79 MET A C 1
ATOM 640 O O . MET A 1 79 ? 6.829 -2.617 -10.510 1.00 91.56 79 MET A O 1
ATOM 644 N N . ARG A 1 80 ? 7.923 -1.016 -11.653 1.00 89.25 80 ARG A N 1
ATOM 645 C CA . ARG A 1 80 ? 8.057 -0.110 -10.508 1.00 89.25 80 ARG A CA 1
ATOM 646 C C . ARG A 1 80 ? 6.690 0.323 -9.978 1.00 89.25 80 ARG A C 1
ATOM 648 O O . ARG A 1 80 ? 6.489 0.293 -8.765 1.00 89.25 80 ARG A O 1
ATOM 655 N N . ASP A 1 81 ? 5.766 0.721 -10.847 1.00 90.12 81 ASP A N 1
ATOM 656 C CA . ASP A 1 81 ? 4.433 1.172 -10.428 1.00 90.12 81 ASP A CA 1
ATOM 657 C C . ASP A 1 81 ? 3.664 0.060 -9.705 1.00 90.12 81 ASP A C 1
ATOM 659 O O . ASP A 1 81 ? 3.096 0.286 -8.630 1.00 90.12 81 ASP A O 1
ATOM 663 N N . VAL A 1 82 ? 3.734 -1.168 -10.228 1.00 92.88 82 VAL A N 1
ATOM 664 C CA . VAL A 1 82 ? 3.173 -2.356 -9.571 1.00 92.88 82 VAL A CA 1
ATOM 665 C C . VAL A 1 82 ? 3.812 -2.560 -8.198 1.00 92.88 82 VAL A C 1
ATOM 667 O O . VAL A 1 82 ? 3.094 -2.676 -7.205 1.00 92.88 82 VAL A O 1
ATOM 670 N N . PHE A 1 83 ? 5.141 -2.523 -8.098 1.00 91.56 83 PHE A N 1
ATOM 671 C CA . PHE A 1 83 ? 5.843 -2.680 -6.823 1.00 91.56 83 PHE A CA 1
ATOM 672 C C . PHE A 1 83 ? 5.430 -1.622 -5.786 1.00 91.56 83 PHE A C 1
ATOM 674 O O . PHE A 1 83 ? 5.154 -1.950 -4.630 1.00 91.56 83 PHE A O 1
ATOM 681 N N . VAL A 1 84 ? 5.326 -0.354 -6.195 1.00 90.94 84 VAL A N 1
ATOM 682 C CA . VAL A 1 84 ? 4.880 0.738 -5.318 1.00 90.94 84 VAL A CA 1
ATOM 683 C C . VAL A 1 84 ? 3.441 0.515 -4.852 1.00 90.94 84 VAL A C 1
ATOM 685 O O . VAL A 1 84 ? 3.148 0.733 -3.674 1.00 90.94 84 VAL A O 1
ATOM 688 N N . SER A 1 85 ? 2.547 0.067 -5.738 1.00 92.56 85 SER A N 1
ATOM 689 C CA . SER A 1 85 ? 1.150 -0.216 -5.385 1.00 92.56 85 SER A CA 1
ATOM 690 C C . SER A 1 85 ? 1.031 -1.339 -4.348 1.00 92.56 85 SER A C 1
ATOM 692 O O . SER A 1 85 ? 0.342 -1.174 -3.341 1.00 92.56 85 SER A O 1
ATOM 694 N N . LEU A 1 86 ? 1.790 -2.426 -4.521 1.00 93.25 86 LEU A N 1
ATOM 695 C CA . LEU A 1 86 ? 1.839 -3.544 -3.578 1.00 93.25 86 LEU A CA 1
ATOM 696 C C . LEU A 1 86 ? 2.403 -3.106 -2.223 1.00 93.25 86 LEU A C 1
ATOM 698 O O . LEU A 1 86 ? 1.852 -3.450 -1.179 1.00 93.25 86 LEU A O 1
ATOM 702 N N . GLY A 1 87 ? 3.461 -2.290 -2.227 1.00 93.88 87 GLY A N 1
ATOM 703 C CA . GLY A 1 87 ? 4.042 -1.742 -1.002 1.00 93.88 87 GLY A CA 1
ATOM 704 C C . GLY A 1 87 ? 3.082 -0.828 -0.233 1.00 93.88 87 GLY A C 1
ATOM 705 O O . GLY A 1 87 ? 3.060 -0.865 0.997 1.00 93.88 87 GLY A O 1
ATOM 706 N N . LYS A 1 88 ? 2.271 -0.021 -0.932 1.00 93.75 88 LYS A N 1
ATOM 707 C CA . LYS A 1 88 ? 1.226 0.805 -0.303 1.00 93.75 88 LYS A CA 1
ATOM 708 C C . LYS A 1 88 ? 0.130 -0.055 0.314 1.00 93.75 88 LYS A C 1
ATOM 710 O O . LYS A 1 88 ? -0.170 0.137 1.487 1.00 93.75 88 LYS A O 1
ATOM 715 N N . LYS A 1 89 ? -0.381 -1.035 -0.437 1.00 92.75 89 LYS A N 1
ATOM 716 C CA . LYS A 1 89 ? -1.414 -1.961 0.039 1.00 92.75 89 LYS A CA 1
ATOM 717 C C . LYS A 1 89 ? -0.969 -2.697 1.304 1.00 92.75 89 LYS A C 1
ATOM 719 O O . LYS A 1 89 ? -1.675 -2.676 2.304 1.00 92.75 89 LYS A O 1
ATOM 724 N N . LYS A 1 90 ? 0.257 -3.230 1.310 1.00 93.75 90 LYS A N 1
ATOM 725 C CA . LYS A 1 90 ? 0.824 -3.894 2.491 1.00 93.75 90 LYS A CA 1
ATOM 726 C C . LYS A 1 90 ? 0.903 -2.964 3.708 1.00 93.75 90 LYS A C 1
ATOM 728 O O . LYS A 1 90 ? 0.559 -3.361 4.813 1.00 93.75 90 LYS A O 1
ATOM 733 N N . LYS A 1 91 ? 1.323 -1.708 3.517 1.00 93.00 91 LYS A N 1
ATOM 734 C CA . LYS A 1 91 ? 1.368 -0.715 4.606 1.00 93.00 91 LYS A CA 1
ATOM 735 C C . LYS A 1 91 ? -0.020 -0.357 5.139 1.00 93.00 91 LYS A C 1
ATOM 737 O O . LYS A 1 91 ? -0.145 -0.040 6.318 1.00 93.00 91 LYS A O 1
ATOM 742 N N . GLU A 1 92 ? -1.037 -0.332 4.285 1.00 91.69 92 GLU A N 1
ATOM 743 C CA . GLU A 1 92 ? -2.425 -0.101 4.700 1.00 91.69 92 GLU A CA 1
ATOM 744 C C . GLU A 1 92 ? -2.965 -1.286 5.506 1.00 91.69 92 GLU A C 1
ATOM 746 O O . GLU A 1 92 ? -3.523 -1.073 6.580 1.00 91.69 92 GLU A O 1
ATOM 751 N N . GLU A 1 93 ? -2.700 -2.516 5.061 1.00 90.50 93 GLU A N 1
ATOM 752 C CA . GLU A 1 93 ? -3.036 -3.746 5.792 1.00 90.50 93 GLU A CA 1
ATOM 753 C C . GLU A 1 93 ? -2.356 -3.790 7.171 1.00 90.50 93 GLU A C 1
ATOM 755 O O . GLU A 1 93 ? -3.016 -4.020 8.183 1.00 90.50 93 GLU A O 1
ATOM 760 N N . GLU A 1 94 ? -1.058 -3.477 7.248 1.00 92.75 94 GLU A N 1
ATOM 761 C CA . GLU A 1 94 ? -0.318 -3.406 8.517 1.00 92.75 94 GLU A CA 1
ATOM 762 C C . GLU A 1 94 ? -0.892 -2.343 9.469 1.00 92.75 94 GLU A C 1
ATOM 764 O O . GLU A 1 94 ? -0.984 -2.573 10.677 1.00 92.75 94 GLU A O 1
ATOM 769 N N . LYS A 1 95 ? -1.304 -1.178 8.950 1.00 91.81 95 LYS A N 1
ATOM 770 C CA . LYS A 1 95 ? -1.947 -0.131 9.761 1.00 91.81 95 LYS A CA 1
ATOM 771 C C . LYS A 1 95 ? -3.301 -0.578 10.299 1.00 91.81 95 LYS A C 1
ATOM 773 O O . LYS A 1 95 ? -3.594 -0.297 11.460 1.00 91.81 95 LYS A O 1
ATOM 778 N N . LEU A 1 96 ? -4.108 -1.242 9.474 1.00 89.19 96 LEU A N 1
ATOM 779 C CA . LEU A 1 96 ? -5.423 -1.739 9.868 1.00 89.19 96 LEU A CA 1
ATOM 780 C C . LEU A 1 96 ? -5.298 -2.800 10.967 1.00 89.19 96 LEU A C 1
ATOM 782 O O . LEU A 1 96 ? -5.992 -2.729 11.979 1.00 89.19 96 LEU A O 1
ATOM 786 N N . GLU A 1 97 ? -4.352 -3.725 10.820 1.00 90.19 97 GLU A N 1
ATOM 787 C CA . GLU A 1 97 ? -4.097 -4.760 11.822 1.00 90.19 97 GLU A CA 1
ATOM 788 C C . GLU A 1 97 ? -3.599 -4.158 13.145 1.00 90.19 97 GLU A C 1
ATOM 790 O O . GLU A 1 97 ? -4.100 -4.491 14.219 1.00 90.19 97 GLU A O 1
ATOM 795 N N . GLN A 1 98 ? -2.688 -3.181 13.090 1.00 91.88 98 GLN A N 1
ATOM 796 C CA . GLN A 1 98 ? -2.256 -2.453 14.287 1.00 91.88 98 GLN A CA 1
ATOM 797 C C . GLN A 1 98 ? -3.404 -1.694 14.964 1.00 91.88 98 GLN A C 1
ATOM 799 O O . GLN A 1 98 ? -3.447 -1.627 16.193 1.00 91.88 98 GLN A O 1
ATOM 804 N N . GLN A 1 99 ? -4.318 -1.095 14.195 1.00 88.00 99 GLN A N 1
ATOM 805 C CA . GLN A 1 99 ? -5.505 -0.437 14.748 1.00 88.00 99 GLN A CA 1
ATOM 806 C C . GLN A 1 99 ? -6.415 -1.445 15.451 1.00 88.00 99 GLN A C 1
ATOM 808 O O . GLN A 1 99 ? -6.806 -1.198 16.590 1.00 88.00 99 GLN A O 1
ATOM 813 N N . ARG A 1 100 ? -6.661 -2.604 14.832 1.00 85.50 100 ARG A N 1
ATOM 814 C CA . ARG A 1 100 ? -7.474 -3.682 15.410 1.00 85.50 100 ARG A CA 1
ATOM 815 C C . ARG A 1 100 ? -6.894 -4.201 16.726 1.00 85.50 100 ARG A C 1
ATOM 817 O O . ARG A 1 100 ? -7.621 -4.352 17.706 1.00 85.50 100 ARG A O 1
ATOM 824 N N . GLN A 1 101 ? -5.582 -4.420 16.781 1.00 90.75 101 GLN A N 1
ATOM 825 C CA . GLN A 1 101 ? -4.896 -4.853 18.003 1.00 90.75 101 GLN A CA 1
ATOM 826 C C . GLN A 1 101 ? -4.951 -3.789 19.105 1.00 90.75 101 GLN A C 1
ATOM 828 O O . GLN A 1 101 ? -5.207 -4.107 20.268 1.00 90.75 101 GLN A O 1
ATOM 833 N N . LYS A 1 102 ? -4.759 -2.512 18.748 1.00 89.94 102 LYS A N 1
ATOM 834 C CA . LYS A 1 102 ? -4.890 -1.397 19.696 1.00 89.94 102 LYS A CA 1
ATOM 835 C C . LYS A 1 102 ? -6.303 -1.311 20.258 1.00 89.94 102 LYS A C 1
ATOM 837 O O . LYS A 1 102 ? -6.442 -1.205 21.471 1.00 89.94 102 LYS A O 1
ATOM 842 N N . GLU A 1 103 ? -7.327 -1.414 19.416 1.00 85.56 103 GLU A N 1
ATOM 843 C CA . GLU A 1 103 ? -8.728 -1.405 19.845 1.00 85.56 103 GLU A CA 1
ATOM 844 C C . GLU A 1 103 ? -9.038 -2.569 20.795 1.00 85.56 103 GLU A C 1
ATOM 846 O O . GLU A 1 103 ? -9.598 -2.344 21.868 1.00 85.56 103 GLU A O 1
ATOM 851 N N . ALA A 1 104 ? -8.600 -3.788 20.464 1.00 87.56 104 ALA A N 1
ATOM 852 C CA . ALA A 1 104 ? -8.776 -4.957 21.326 1.00 87.56 104 ALA A CA 1
ATOM 853 C C . ALA A 1 104 ? -8.098 -4.772 22.696 1.00 87.56 104 ALA A C 1
ATOM 855 O O . ALA A 1 104 ? -8.738 -4.932 23.735 1.00 87.56 104 ALA A O 1
ATOM 856 N N . SER A 1 105 ? -6.831 -4.344 22.711 1.00 91.06 105 SER A N 1
ATOM 857 C CA . SER A 1 105 ? -6.090 -4.102 23.959 1.00 91.06 105 SER A CA 1
ATOM 858 C C . SER A 1 105 ? -6.681 -2.962 24.800 1.00 91.06 105 SER A C 1
ATOM 860 O O . SER A 1 105 ? -6.676 -3.016 26.035 1.00 91.06 105 SER A O 1
ATOM 862 N N . PHE A 1 106 ? -7.222 -1.931 24.145 1.00 88.94 106 PHE A N 1
ATOM 863 C CA . PHE A 1 106 ? -7.905 -0.830 24.810 1.00 88.94 106 PHE A CA 1
ATOM 864 C C . PHE A 1 106 ? -9.209 -1.310 25.445 1.00 88.94 106 PHE A C 1
ATOM 866 O O . PHE A 1 106 ? -9.441 -1.029 26.620 1.00 88.94 106 PHE A O 1
ATOM 873 N N . LYS A 1 107 ? -10.010 -2.101 24.719 1.00 87.06 107 LYS A N 1
ATOM 874 C CA . LYS A 1 107 ? -11.240 -2.715 25.237 1.00 87.06 107 LYS A CA 1
ATOM 875 C C . LYS A 1 107 ? -10.967 -3.547 26.491 1.00 87.06 107 LYS A C 1
ATOM 877 O O . LYS A 1 107 ? -11.587 -3.307 27.522 1.00 87.06 107 LYS A O 1
ATOM 882 N N . GLU A 1 108 ? -9.972 -4.434 26.452 1.00 89.00 108 GLU A N 1
ATOM 883 C CA . GLU A 1 108 ? -9.572 -5.230 27.623 1.00 89.00 108 GLU A CA 1
ATOM 884 C C . GLU A 1 108 ? -9.135 -4.358 28.811 1.00 89.00 108 GLU A C 1
ATOM 886 O O . GLU A 1 108 ? -9.475 -4.634 29.965 1.00 89.00 108 GLU A O 1
ATOM 891 N N . SER A 1 109 ? -8.394 -3.281 28.540 1.00 88.12 109 SER A N 1
ATOM 892 C CA . SER A 1 109 ? -7.933 -2.347 29.571 1.00 88.12 109 SER A CA 1
ATOM 893 C C . SER A 1 109 ? -9.094 -1.595 30.224 1.00 88.12 109 SER A C 1
ATOM 895 O O . SER A 1 109 ? -9.110 -1.438 31.448 1.00 88.12 109 SER A O 1
ATOM 897 N N . VAL A 1 110 ? -10.080 -1.172 29.430 1.00 88.56 110 VAL A N 1
ATOM 898 C CA . VAL A 1 110 ? -11.308 -0.521 29.902 1.00 88.56 110 VAL A CA 1
ATOM 899 C C . VAL A 1 110 ? -12.134 -1.482 30.749 1.00 88.56 110 VAL A C 1
ATOM 901 O O . VAL A 1 110 ? -12.521 -1.130 31.863 1.00 88.56 110 VAL A O 1
ATOM 904 N N . ASP A 1 111 ? -12.347 -2.712 30.286 1.00 87.62 111 ASP A N 1
ATOM 905 C CA . ASP A 1 111 ? -13.132 -3.708 31.022 1.00 87.62 111 ASP A CA 1
ATOM 906 C C . ASP A 1 111 ? -12.471 -4.054 32.364 1.00 87.62 111 ASP A C 1
ATOM 908 O O . ASP A 1 111 ? -13.122 -4.099 33.415 1.00 87.62 111 ASP A O 1
ATOM 912 N N . LYS A 1 112 ? -11.141 -4.192 32.370 1.00 90.31 112 LYS A N 1
ATOM 913 C CA . LYS A 1 112 ? -10.357 -4.386 33.594 1.00 90.31 112 LYS A CA 1
ATOM 914 C C . LYS A 1 112 ? -10.429 -3.175 34.524 1.00 90.31 112 LYS A C 1
ATOM 916 O O . LYS A 1 112 ? -10.482 -3.356 35.743 1.00 90.31 112 LYS A O 1
ATOM 921 N N . PHE A 1 113 ? -10.414 -1.956 33.988 1.00 89.00 113 PHE A N 1
ATOM 922 C CA . PHE A 1 113 ? -10.566 -0.731 34.773 1.00 89.00 113 PHE A CA 1
ATOM 923 C C . PHE A 1 113 ? -11.943 -0.661 35.438 1.00 89.00 113 PHE A C 1
ATOM 925 O O . PHE A 1 113 ? -12.004 -0.452 36.650 1.00 89.00 113 PHE A O 1
ATOM 932 N N . ARG A 1 114 ? -13.023 -0.904 34.685 1.00 87.00 114 ARG A N 1
ATOM 933 C CA . ARG A 1 114 ? -14.403 -0.912 35.199 1.00 87.00 114 ARG A CA 1
ATOM 934 C C . ARG A 1 114 ? -14.548 -1.900 36.355 1.00 87.00 114 ARG A C 1
ATOM 936 O O . ARG A 1 114 ? -14.886 -1.498 37.467 1.00 87.00 114 ARG A O 1
ATOM 943 N N . LYS A 1 115 ? -14.159 -3.160 36.128 1.00 88.38 115 LYS A N 1
ATOM 944 C CA . LYS A 1 115 ? -14.257 -4.237 37.126 1.00 88.38 115 LYS A CA 1
ATOM 945 C C . LYS A 1 115 ? -13.419 -3.965 38.377 1.00 88.38 115 LYS A C 1
ATOM 947 O O . LYS A 1 115 ? -13.885 -4.144 39.497 1.00 88.38 115 LYS A O 1
ATOM 952 N N . ASN A 1 116 ? -12.173 -3.517 38.210 1.00 90.19 116 ASN A N 1
ATOM 953 C CA . ASN A 1 116 ? -11.300 -3.255 39.355 1.00 90.19 116 ASN A CA 1
ATOM 954 C C . ASN A 1 116 ? -11.739 -2.034 40.161 1.00 90.19 116 ASN A C 1
ATOM 956 O O . ASN A 1 116 ? -11.570 -2.036 41.380 1.00 90.19 116 ASN A O 1
ATOM 960 N N . THR A 1 117 ? -12.250 -0.996 39.501 1.00 88.81 117 THR A N 1
ATOM 961 C CA . THR A 1 117 ? -12.708 0.223 40.172 1.00 88.81 117 THR A CA 1
ATOM 962 C C . THR A 1 117 ? -13.959 -0.061 40.989 1.00 88.81 117 THR A C 1
ATOM 964 O O . THR A 1 117 ? -13.943 0.230 42.184 1.00 88.81 117 THR A O 1
ATOM 967 N N . ALA A 1 118 ? -14.970 -0.710 40.398 1.00 88.94 118 ALA A N 1
ATOM 968 C CA . ALA A 1 118 ? -16.190 -1.103 41.104 1.00 88.94 118 ALA A CA 1
ATOM 969 C C . ALA A 1 118 ? -15.868 -1.976 42.32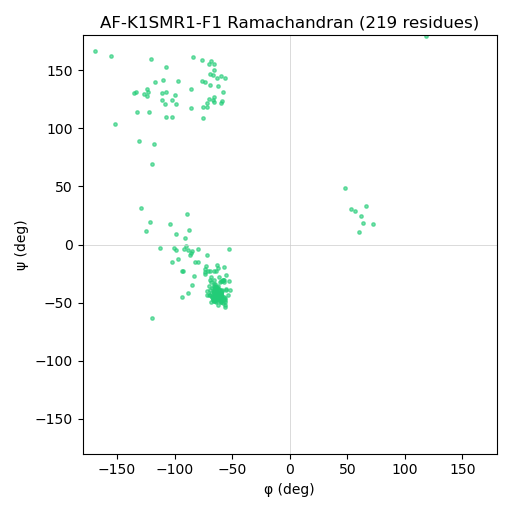6 1.00 88.94 118 ALA A C 1
ATOM 971 O O . ALA A 1 118 ? -16.197 -1.606 43.453 1.00 88.94 118 ALA A O 1
ATOM 972 N N . LYS A 1 119 ? -15.088 -3.049 42.132 1.00 88.44 119 LYS A N 1
ATOM 973 C CA . LYS A 1 119 ? -14.703 -3.964 43.212 1.00 88.44 119 LYS A CA 1
ATOM 974 C C . LYS A 1 119 ? -13.921 -3.276 44.333 1.00 88.44 119 LYS A C 1
ATOM 976 O O . LYS A 1 119 ? -14.244 -3.442 45.505 1.00 88.44 119 LYS A O 1
ATOM 981 N N . LYS A 1 120 ? -12.890 -2.486 43.998 1.00 88.62 120 LYS A N 1
ATOM 982 C CA . LYS A 1 120 ? -12.062 -1.792 45.006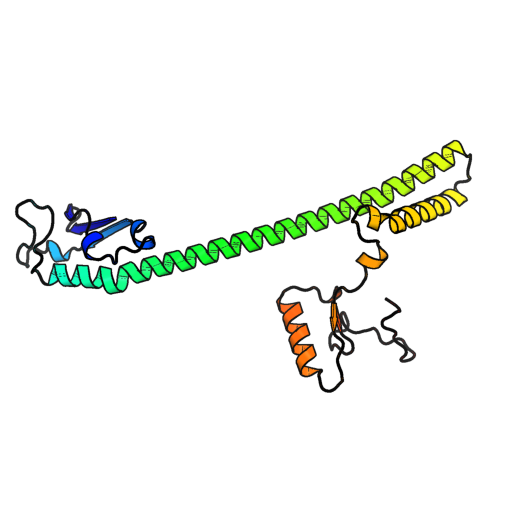 1.00 88.62 120 LYS A CA 1
ATOM 983 C C . LYS A 1 120 ? -12.853 -0.732 45.767 1.00 88.62 120 LYS A C 1
ATOM 985 O O . LYS A 1 120 ? -12.636 -0.565 46.970 1.00 88.62 120 LYS A O 1
ATOM 990 N N . ALA A 1 121 ? -13.724 0.004 45.081 1.00 87.50 121 ALA A N 1
ATOM 991 C CA . ALA A 1 121 ? -14.580 0.999 45.709 1.00 87.50 121 ALA A CA 1
ATOM 992 C C . ALA A 1 121 ? -15.595 0.328 46.644 1.00 87.50 121 ALA A C 1
ATOM 994 O O . ALA A 1 121 ? -15.657 0.719 47.807 1.00 87.50 121 ALA A O 1
ATOM 995 N N . ALA A 1 122 ? -16.267 -0.741 46.203 1.00 86.56 122 ALA A N 1
ATOM 996 C CA . ALA A 1 122 ? -17.186 -1.520 47.033 1.00 86.56 122 ALA A CA 1
ATOM 997 C C . ALA A 1 122 ? -16.503 -2.051 48.304 1.00 86.56 122 ALA A C 1
ATOM 999 O O . ALA A 1 122 ? -16.994 -1.811 49.407 1.00 86.56 122 ALA A O 1
ATOM 1000 N N . THR A 1 123 ? -15.311 -2.655 48.186 1.00 85.06 123 THR A N 1
ATOM 1001 C CA . THR A 1 123 ? -14.550 -3.121 49.362 1.00 85.06 123 THR A CA 1
ATOM 1002 C C . THR A 1 123 ? -14.194 -1.985 50.319 1.00 85.06 123 THR A C 1
ATOM 1004 O O . THR A 1 123 ? -14.419 -2.103 51.516 1.00 85.06 123 THR A O 1
ATOM 1007 N N . ARG A 1 124 ? -13.722 -0.834 49.813 1.00 85.69 124 ARG A N 1
ATOM 1008 C CA . ARG A 1 124 ? -13.356 0.311 50.668 1.00 85.69 124 ARG A CA 1
ATOM 1009 C C . ARG A 1 124 ? -14.557 0.921 51.385 1.00 85.69 124 ARG A C 1
ATOM 1011 O O . ARG A 1 124 ? -14.410 1.406 52.506 1.00 85.69 124 ARG A O 1
ATOM 1018 N N . ILE A 1 125 ? -15.711 0.951 50.724 1.00 84.19 125 ILE A N 1
ATOM 1019 C CA . ILE A 1 125 ? -16.967 1.428 51.306 1.00 84.19 125 ILE A CA 1
ATOM 1020 C C . ILE A 1 125 ? -17.416 0.455 52.398 1.00 84.19 125 ILE A C 1
ATOM 1022 O O . ILE A 1 125 ? -17.730 0.899 53.500 1.00 84.19 125 ILE A O 1
ATOM 1026 N N . SER A 1 126 ? -17.355 -0.853 52.137 1.00 83.75 126 SER A N 1
ATOM 1027 C CA . SER A 1 126 ? -17.676 -1.887 53.124 1.00 83.75 126 SER A CA 1
ATOM 1028 C C . SER A 1 126 ? -16.786 -1.811 54.362 1.00 83.75 126 SER A C 1
ATOM 1030 O O . SER A 1 126 ? -17.303 -1.790 55.478 1.00 83.75 126 SER A O 1
ATOM 1032 N N . ASP A 1 127 ? -15.469 -1.693 54.172 1.00 83.06 127 ASP A N 1
ATOM 1033 C CA . ASP A 1 127 ? -14.489 -1.623 55.261 1.00 83.06 127 ASP A CA 1
ATOM 1034 C C . ASP A 1 127 ? -14.697 -0.388 56.151 1.00 83.06 127 ASP A C 1
ATOM 1036 O O . ASP A 1 127 ? -14.485 -0.443 57.361 1.00 83.06 127 ASP A O 1
ATOM 1040 N N . ARG A 1 128 ? -15.107 0.748 55.564 1.00 82.75 128 ARG A N 1
ATOM 1041 C CA . ARG A 1 128 ? -15.314 2.007 56.301 1.00 82.75 128 ARG A CA 1
ATOM 1042 C C . ARG A 1 128 ? -16.687 2.132 56.950 1.00 82.75 128 ARG A C 1
ATOM 1044 O O . ARG A 1 128 ? -16.786 2.767 57.995 1.00 82.75 128 ARG A O 1
ATOM 1051 N N . LEU A 1 129 ? -17.732 1.607 56.315 1.00 80.50 129 LEU A N 1
ATOM 1052 C CA . LEU A 1 129 ? -19.119 1.759 56.768 1.00 80.50 129 LEU A CA 1
ATOM 1053 C C . LEU A 1 129 ? -19.649 0.525 57.514 1.00 80.50 129 LEU A C 1
ATOM 1055 O O . LEU A 1 129 ? -20.773 0.563 58.005 1.00 80.50 129 LEU A O 1
ATOM 1059 N N . GLY A 1 130 ? -18.858 -0.550 57.625 1.00 71.81 130 GLY A N 1
ATOM 1060 C CA . GLY A 1 130 ? -19.240 -1.768 58.349 1.00 71.81 130 GLY A CA 1
ATOM 1061 C C . GLY A 1 130 ? -20.404 -2.517 57.695 1.00 71.81 130 GLY A C 1
ATOM 1062 O O . GLY A 1 130 ? -21.249 -3.078 58.388 1.00 71.81 130 GLY A O 1
ATOM 1063 N N . ILE A 1 131 ? -20.486 -2.475 56.364 1.00 71.31 131 ILE A N 1
ATOM 1064 C CA . ILE A 1 131 ? -21.570 -3.092 55.591 1.00 71.31 131 ILE A CA 1
ATOM 1065 C C . ILE A 1 131 ? -21.384 -4.621 55.580 1.00 71.31 131 ILE A C 1
ATOM 1067 O O . ILE A 1 131 ? -20.262 -5.111 55.471 1.00 71.31 131 ILE A O 1
ATOM 1071 N N . SER A 1 132 ? -22.477 -5.386 55.715 1.00 70.19 132 SER A N 1
ATOM 1072 C CA . SER A 1 132 ? -22.438 -6.852 55.633 1.00 70.19 132 SER A CA 1
ATOM 1073 C C . SER A 1 132 ? -22.051 -7.322 54.227 1.00 70.19 132 SER A C 1
ATOM 1075 O O . SER A 1 132 ? -22.378 -6.682 53.227 1.00 70.19 132 SER A O 1
ATOM 1077 N N . THR A 1 133 ? -21.400 -8.483 54.134 1.00 69.81 133 THR A N 1
ATOM 1078 C CA . THR A 1 133 ? -20.975 -9.096 52.862 1.00 69.81 133 THR A CA 1
ATOM 1079 C C . THR A 1 133 ? -22.119 -9.300 51.865 1.00 69.81 133 THR A C 1
ATOM 1081 O O . THR A 1 133 ? -21.883 -9.266 50.665 1.00 69.81 133 THR A O 1
ATOM 1084 N N . GLU A 1 134 ? -23.355 -9.440 52.347 1.00 69.31 134 GLU A N 1
ATOM 1085 C CA . GLU A 1 134 ? -24.571 -9.586 51.531 1.00 69.31 134 GLU A CA 1
ATOM 1086 C C . GLU A 1 134 ? -24.904 -8.332 50.707 1.00 69.31 134 GLU A C 1
ATOM 1088 O O . GLU A 1 134 ? -25.433 -8.440 49.608 1.00 69.31 134 GLU A O 1
ATOM 1093 N N . LYS A 1 135 ? -24.559 -7.136 51.201 1.00 76.81 135 LYS A N 1
ATOM 1094 C CA . LYS A 1 135 ? -24.784 -5.865 50.486 1.00 76.81 135 LYS A CA 1
ATOM 1095 C C . LYS A 1 135 ? -23.591 -5.444 49.630 1.00 76.81 135 LYS A C 1
ATOM 1097 O O . LYS A 1 135 ? -23.653 -4.433 48.936 1.00 76.81 135 LYS A O 1
ATOM 1102 N N . LEU A 1 136 ? -22.490 -6.192 49.685 1.00 77.62 136 LEU A N 1
ATOM 1103 C CA . LEU A 1 136 ? -21.267 -5.863 48.959 1.00 77.62 136 LEU A CA 1
ATOM 1104 C C . LEU A 1 136 ? -21.450 -6.024 47.445 1.00 77.62 136 LEU A C 1
ATOM 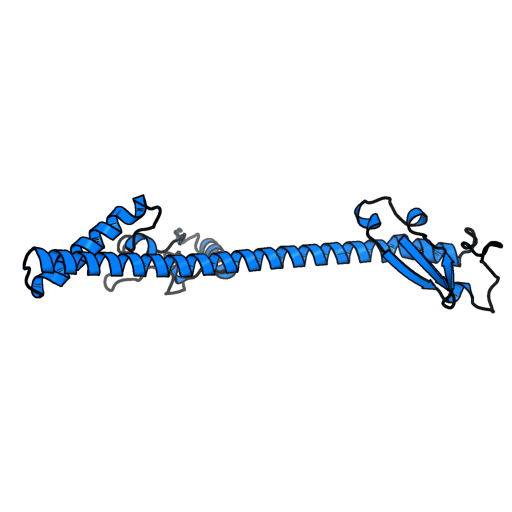1106 O O . LEU A 1 136 ? -20.990 -5.174 46.688 1.00 77.62 136 LEU A O 1
ATOM 1110 N N . GLU A 1 137 ? -22.177 -7.063 47.025 1.00 80.25 137 GLU A N 1
ATOM 1111 C CA . GLU A 1 137 ? -22.555 -7.270 45.621 1.00 80.25 137 GLU A CA 1
ATOM 1112 C C . GLU A 1 137 ? -23.503 -6.174 45.121 1.00 80.25 137 GLU A C 1
ATOM 1114 O O . GLU A 1 137 ? -23.327 -5.660 44.020 1.00 80.25 137 GLU A O 1
ATOM 1119 N N . GLU A 1 138 ? -24.465 -5.754 45.945 1.00 81.69 138 GLU A N 1
ATOM 1120 C CA . GLU A 1 138 ? -25.400 -4.677 45.600 1.00 81.69 138 GLU A CA 1
ATOM 1121 C C . GLU A 1 138 ? -24.664 -3.341 45.397 1.00 81.69 138 GLU A C 1
ATOM 1123 O O . GLU A 1 138 ? -24.883 -2.643 44.408 1.00 81.69 138 GLU A O 1
ATOM 1128 N N . VAL A 1 139 ? -23.704 -3.026 46.273 1.00 82.75 139 VAL A N 1
ATOM 1129 C CA . VAL A 1 139 ? -22.841 -1.841 46.137 1.00 82.75 139 VAL A CA 1
ATOM 1130 C C . VAL A 1 139 ? -21.925 -1.942 44.909 1.00 82.75 139 VAL A C 1
ATOM 1132 O O . VAL A 1 139 ? -21.732 -0.944 44.215 1.00 82.75 139 VAL A O 1
ATOM 1135 N N . GLU A 1 140 ? -21.365 -3.118 44.608 1.00 85.12 140 GLU A N 1
ATOM 1136 C CA . GLU A 1 140 ? -20.541 -3.330 43.406 1.00 85.12 140 GLU A CA 1
ATOM 1137 C C . GLU A 1 140 ? -21.353 -3.144 42.114 1.00 85.12 140 GLU A C 1
ATOM 1139 O O . GLU A 1 140 ? -20.849 -2.534 41.164 1.00 85.12 140 GLU A O 1
ATOM 1144 N N . ASN A 1 141 ? -22.611 -3.591 42.090 1.00 84.94 141 ASN A N 1
ATOM 1145 C CA . ASN A 1 141 ? -23.518 -3.412 40.955 1.00 84.94 141 ASN A CA 1
ATOM 1146 C C . ASN A 1 141 ? -23.865 -1.936 40.730 1.00 84.94 141 ASN A C 1
ATOM 1148 O O . ASN A 1 141 ? -23.671 -1.445 39.620 1.00 84.94 141 ASN A O 1
ATOM 1152 N N . ILE A 1 142 ? -24.260 -1.203 41.779 1.00 84.94 142 ILE A N 1
ATOM 1153 C CA . ILE A 1 142 ? -24.556 0.241 41.692 1.00 84.94 142 ILE A CA 1
ATOM 1154 C C . ILE A 1 142 ? -23.343 1.012 41.154 1.00 84.94 142 ILE A C 1
ATOM 1156 O O . ILE A 1 142 ? -23.462 1.850 40.263 1.00 84.94 142 ILE A O 1
ATOM 1160 N N . LEU A 1 143 ? -22.144 0.708 41.661 1.00 86.50 143 LEU A N 1
ATOM 1161 C CA . LEU A 1 143 ? -20.916 1.347 41.186 1.00 86.50 143 LEU A CA 1
ATOM 1162 C C . LEU A 1 143 ? -20.599 0.979 39.734 1.00 86.50 143 LEU A C 1
ATOM 1164 O O . LEU A 1 143 ? -20.110 1.821 38.985 1.00 86.50 143 LEU A O 1
ATOM 1168 N N . SER A 1 144 ? -20.860 -0.262 39.328 1.00 86.38 144 SER A N 1
ATOM 1169 C CA . SER A 1 144 ? -20.661 -0.701 37.945 1.00 86.38 144 SER A CA 1
ATOM 1170 C C . SER A 1 144 ? -21.620 0.004 36.986 1.00 86.38 144 SER A C 1
ATOM 1172 O O . SER A 1 144 ? -21.195 0.424 35.908 1.00 86.38 144 SER A O 1
ATOM 1174 N N . GLU A 1 145 ? -22.880 0.186 37.383 1.00 85.44 145 GLU A N 1
ATOM 1175 C CA . GLU A 1 145 ? -23.887 0.934 36.626 1.00 85.44 145 GLU A CA 1
ATOM 1176 C C . GLU A 1 145 ? -23.504 2.406 36.480 1.00 85.44 145 GLU A C 1
ATOM 1178 O O . GLU A 1 145 ? -23.507 2.918 35.361 1.00 85.44 145 GLU A O 1
ATOM 1183 N N . GLU A 1 146 ? -23.070 3.059 37.560 1.00 85.69 146 GLU A N 1
ATOM 1184 C CA . GLU A 1 146 ? -22.630 4.459 37.517 1.00 85.69 146 GLU A CA 1
ATOM 1185 C C . GLU A 1 146 ? -21.339 4.662 36.714 1.00 85.69 146 GLU A C 1
ATOM 1187 O O . GLU A 1 146 ? -21.179 5.635 35.976 1.00 85.69 146 GLU A O 1
ATOM 1192 N N . ILE A 1 147 ? -20.384 3.734 36.790 1.00 85.81 147 ILE A N 1
ATOM 1193 C CA . ILE A 1 147 ? -19.191 3.796 35.933 1.00 85.81 147 ILE A CA 1
ATOM 1194 C C . ILE A 1 147 ? -19.593 3.627 34.460 1.00 85.81 147 ILE A C 1
ATOM 1196 O O . ILE A 1 147 ? -19.005 4.250 33.570 1.00 85.81 147 ILE A O 1
ATOM 1200 N N . ASN A 1 148 ? -20.579 2.777 34.179 1.00 83.88 148 ASN A N 1
ATOM 1201 C CA . ASN A 1 148 ? -21.063 2.540 32.828 1.00 83.88 148 ASN A CA 1
ATOM 1202 C C . ASN A 1 148 ? -21.865 3.731 32.271 1.00 83.88 148 ASN A C 1
ATOM 1204 O O . ASN A 1 148 ? -21.675 4.078 31.104 1.00 83.88 148 ASN A O 1
ATOM 1208 N N . SER A 1 149 ? -22.706 4.376 33.086 1.00 84.69 149 SER A N 1
ATOM 1209 C CA . SER A 1 149 ? -23.495 5.561 32.709 1.00 84.69 149 SER A CA 1
ATOM 1210 C C . SER A 1 149 ? -22.605 6.765 32.391 1.00 84.69 149 SER A C 1
ATOM 1212 O O . SER A 1 149 ? -22.857 7.452 31.406 1.00 84.69 149 SER A O 1
ATOM 1214 N N . ASN A 1 150 ? -21.521 6.953 33.152 1.00 85.19 150 ASN A N 1
ATOM 1215 C CA . ASN A 1 150 ? -20.563 8.053 32.986 1.00 85.19 150 ASN A CA 1
ATOM 1216 C C . ASN A 1 150 ? -19.399 7.719 32.028 1.00 85.19 150 ASN A C 1
ATOM 1218 O O . ASN A 1 150 ? -18.536 8.553 31.762 1.00 85.19 150 ASN A O 1
ATOM 1222 N N . SER A 1 151 ? -19.343 6.501 31.478 1.00 82.38 151 SER A N 1
ATOM 1223 C CA . SER A 1 151 ? -18.324 6.123 30.483 1.00 82.38 151 SER A CA 1
ATOM 1224 C C . SER A 1 151 ? -18.276 7.041 29.243 1.00 82.38 151 SER A C 1
ATOM 1226 O O . SER A 1 151 ? -17.162 7.341 28.795 1.00 82.38 151 SER A O 1
ATOM 1228 N N . PRO A 1 152 ? -19.414 7.524 28.695 1.00 82.06 152 PRO A N 1
ATOM 1229 C CA . PRO A 1 152 ? -19.419 8.437 27.551 1.00 82.06 152 PRO A CA 1
ATOM 1230 C C . PRO A 1 152 ? -18.665 9.747 27.798 1.00 82.06 152 PRO A C 1
ATOM 1232 O O . PRO A 1 152 ? -18.036 10.253 26.869 1.00 82.06 152 PRO A O 1
ATOM 1235 N N . ASP A 1 153 ? -18.637 10.250 29.036 1.00 84.31 153 ASP A N 1
ATOM 1236 C CA . ASP A 1 153 ? -17.916 11.482 29.397 1.00 84.31 153 ASP A CA 1
ATOM 1237 C C . ASP A 1 153 ? -16.394 11.330 29.256 1.00 84.31 153 ASP A C 1
ATOM 1239 O O . ASP A 1 153 ? -15.668 12.301 29.048 1.00 84.31 153 ASP A O 1
ATOM 1243 N N . LEU A 1 154 ? -15.903 10.089 29.313 1.00 81.06 154 LEU A N 1
ATOM 1244 C CA . LEU A 1 154 ? -14.507 9.729 29.063 1.00 81.06 154 LEU A CA 1
ATOM 1245 C C . LEU A 1 154 ? -14.242 9.382 27.587 1.00 81.06 154 LEU A C 1
ATOM 1247 O O . LEU A 1 154 ? -13.148 8.929 27.249 1.00 81.06 154 LEU A O 1
ATOM 1251 N N . GLY A 1 155 ? -15.234 9.555 26.707 1.00 77.81 155 GLY A N 1
ATOM 1252 C CA . GLY A 1 155 ? -15.166 9.154 25.301 1.00 77.81 155 GLY A CA 1
ATOM 1253 C C . GLY A 1 155 ? -15.241 7.638 25.091 1.00 77.81 155 GLY A C 1
ATOM 1254 O O . GLY A 1 155 ? -14.851 7.145 24.033 1.00 77.81 155 GLY A O 1
ATOM 1255 N N . ILE A 1 156 ? -15.716 6.886 26.089 1.00 83.25 156 ILE A N 1
ATOM 1256 C CA . ILE A 1 156 ? -15.830 5.425 26.050 1.00 83.25 156 ILE A CA 1
ATOM 1257 C C . ILE A 1 156 ? -17.308 5.051 25.908 1.00 83.25 156 ILE A C 1
ATOM 1259 O O . ILE A 1 156 ? -18.156 5.509 26.666 1.00 83.25 156 ILE A O 1
ATOM 1263 N N . LYS A 1 157 ? -17.634 4.160 24.969 1.00 75.25 157 LYS A N 1
ATOM 1264 C CA . LYS A 1 157 ? -19.008 3.659 24.817 1.00 75.25 157 LYS A CA 1
ATOM 1265 C C . LYS A 1 157 ? -19.473 2.889 26.056 1.00 75.25 157 LYS A C 1
ATOM 1267 O O . LYS A 1 157 ? -18.694 2.149 26.669 1.00 75.25 157 LYS A O 1
ATOM 1272 N N . SER A 1 158 ? -20.749 3.028 26.406 1.00 74.12 158 SER A N 1
ATOM 1273 C CA . SER A 1 158 ? -21.372 2.194 27.437 1.00 74.12 158 SER A CA 1
ATOM 1274 C C . SER A 1 158 ? -21.439 0.732 26.974 1.00 74.12 158 SER A C 1
ATOM 1276 O O . SER A 1 158 ? -21.423 0.435 25.778 1.00 74.12 158 SER A O 1
ATOM 1278 N N . ILE A 1 159 ? -21.496 -0.207 27.919 1.00 68.44 159 ILE A N 1
ATOM 1279 C CA . ILE A 1 159 ? -21.511 -1.651 27.637 1.00 68.44 159 ILE A CA 1
ATOM 1280 C C . ILE A 1 159 ? -22.716 -2.021 26.757 1.00 68.44 159 ILE A C 1
ATOM 1282 O 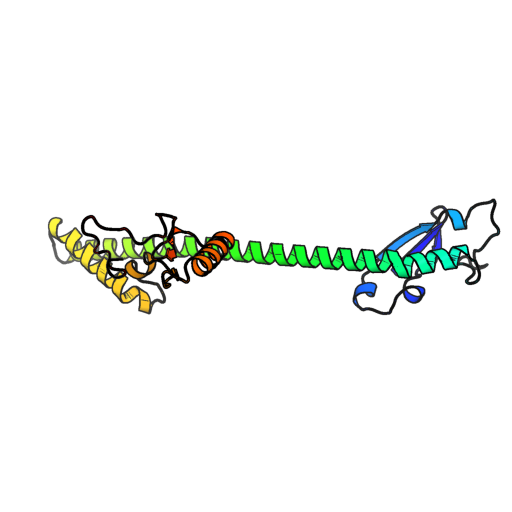O . ILE A 1 159 ? -22.553 -2.773 25.798 1.00 68.44 159 ILE A O 1
ATOM 1286 N N . ILE A 1 160 ? -23.885 -1.423 27.011 1.00 61.56 160 ILE A N 1
ATOM 1287 C CA . ILE A 1 160 ? -25.105 -1.641 26.215 1.00 61.56 160 ILE A CA 1
ATOM 1288 C C . ILE A 1 160 ? -24.890 -1.199 24.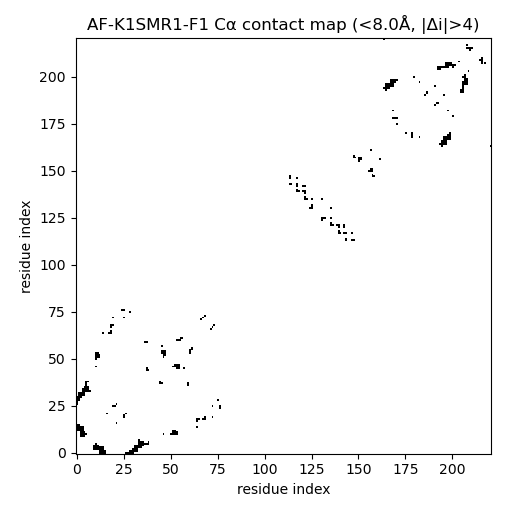759 1.00 61.56 160 ILE A C 1
ATOM 1290 O O . ILE A 1 160 ? -25.226 -1.935 23.839 1.00 61.56 160 ILE A O 1
ATOM 1294 N N . ASP A 1 161 ? -24.252 -0.048 24.526 1.00 58.34 161 ASP A N 1
ATOM 1295 C CA . ASP A 1 161 ? -23.952 0.431 23.167 1.00 58.34 161 ASP A CA 1
ATOM 1296 C C . ASP A 1 161 ? -22.879 -0.419 22.457 1.00 58.34 161 ASP A C 1
ATOM 1298 O O . ASP A 1 161 ? -22.819 -0.480 21.232 1.00 58.34 161 ASP A O 1
ATOM 1302 N N . SER A 1 162 ? -22.036 -1.130 23.212 1.00 57.25 162 SER A N 1
ATOM 1303 C CA . SER A 1 162 ? -20.998 -2.004 22.648 1.00 57.25 162 SER A CA 1
ATOM 1304 C C . SER A 1 162 ? -21.485 -3.398 22.234 1.00 57.25 162 SER A C 1
ATOM 1306 O O . SER A 1 162 ? -20.763 -4.087 21.513 1.00 57.25 162 SER A O 1
ATOM 1308 N N . GLN A 1 163 ? -22.678 -3.811 22.679 1.00 60.41 163 GLN A N 1
ATOM 1309 C CA . GLN A 1 163 ? -23.332 -5.066 22.276 1.00 60.41 163 GLN A CA 1
ATOM 1310 C C . GLN A 1 163 ? -24.358 -4.876 21.151 1.00 60.41 163 GLN A C 1
ATOM 1312 O O . GLN A 1 163 ? -24.788 -5.858 20.545 1.00 60.41 163 GLN A O 1
ATOM 1317 N N . LYS A 1 164 ? -24.731 -3.628 20.839 1.00 68.25 164 LYS A N 1
ATOM 1318 C CA . LYS A 1 164 ? -25.642 -3.339 19.735 1.00 68.25 164 LYS A CA 1
ATOM 1319 C C . LYS A 1 164 ? -24.982 -3.615 18.395 1.00 68.25 164 LYS A C 1
ATOM 1321 O O . LYS A 1 164 ? -23.839 -3.241 18.129 1.00 68.25 164 LYS A O 1
ATOM 1326 N N . LYS A 1 165 ? -25.765 -4.244 17.529 1.00 75.56 165 LYS A N 1
ATOM 1327 C CA . LYS A 1 165 ? -25.444 -4.441 16.121 1.00 75.56 165 LYS A CA 1
ATOM 1328 C C . LYS A 1 165 ? -25.226 -3.069 15.479 1.00 75.56 165 LYS A C 1
ATOM 1330 O O . LYS A 1 165 ? -26.019 -2.151 15.672 1.00 75.56 165 LYS A O 1
ATOM 1335 N N . LYS A 1 166 ? -24.128 -2.915 14.749 1.00 80.38 166 LYS A N 1
ATOM 1336 C CA . LYS A 1 166 ? -23.646 -1.621 14.245 1.00 80.38 166 LYS A CA 1
ATOM 1337 C C . LYS A 1 166 ? -24.334 -1.194 12.952 1.00 80.38 166 LYS A C 1
ATOM 1339 O O . LYS A 1 166 ? -24.396 -0.000 12.671 1.00 80.38 166 LYS A O 1
ATOM 1344 N N . ILE A 1 167 ? -24.812 -2.150 12.155 1.00 85.44 167 ILE A N 1
ATOM 1345 C CA . ILE A 1 167 ? -25.400 -1.898 10.835 1.00 85.44 167 ILE A CA 1
ATOM 1346 C C . ILE A 1 167 ? -26.808 -2.481 10.787 1.00 85.44 167 ILE A C 1
ATOM 1348 O O . ILE A 1 167 ? -26.994 -3.662 11.064 1.00 85.44 167 ILE A O 1
ATOM 1352 N N . LEU A 1 168 ? -27.782 -1.663 10.385 1.00 87.38 168 LEU A N 1
ATOM 1353 C CA . LEU A 1 168 ? -29.145 -2.098 10.092 1.00 87.38 168 LEU A CA 1
ATOM 1354 C C . LEU A 1 168 ? -29.390 -2.041 8.583 1.00 87.38 168 LEU A C 1
ATOM 1356 O O . LEU A 1 168 ? -29.318 -0.972 7.979 1.00 87.38 168 LEU A O 1
ATOM 1360 N N . ILE A 1 169 ? -29.733 -3.184 7.996 1.00 87.88 169 ILE A N 1
ATOM 1361 C CA . ILE A 1 169 ? -30.273 -3.295 6.643 1.00 87.88 169 ILE A CA 1
ATOM 1362 C C . ILE A 1 169 ? -31.781 -3.510 6.778 1.00 87.88 169 ILE A C 1
ATOM 1364 O O . ILE A 1 169 ? -32.247 -4.553 7.244 1.00 87.88 169 ILE A O 1
ATOM 1368 N N . SER A 1 170 ? -32.534 -2.480 6.402 1.00 87.25 170 SER A N 1
ATOM 1369 C CA . SER A 1 170 ? -33.993 -2.485 6.370 1.00 87.25 170 SER A CA 1
ATOM 1370 C C . SER A 1 170 ? -34.458 -2.111 4.971 1.00 87.25 170 SER A C 1
ATOM 1372 O O . SER A 1 170 ? -33.936 -1.173 4.367 1.00 87.25 170 SER A O 1
ATOM 1374 N N . GLN A 1 171 ? -35.417 -2.864 4.450 1.00 83.38 171 GLN A N 1
ATOM 1375 C CA . GLN A 1 171 ? -35.834 -2.800 3.060 1.00 83.38 171 GLN A CA 1
ATOM 1376 C C . GLN A 1 171 ? -37.270 -3.297 2.921 1.00 83.38 171 GLN A C 1
ATOM 1378 O O . GLN A 1 171 ? -37.799 -3.987 3.795 1.00 83.38 171 GLN A O 1
ATOM 1383 N N . THR A 1 172 ? -37.908 -2.972 1.799 1.00 83.38 172 THR A N 1
ATOM 1384 C CA . THR A 1 172 ? -39.204 -3.564 1.466 1.00 83.38 172 THR A CA 1
ATOM 1385 C C . THR A 1 172 ? -39.010 -4.923 0.796 1.00 83.38 172 THR A C 1
ATOM 1387 O O . THR A 1 172 ? -37.945 -5.210 0.254 1.00 83.38 172 THR A O 1
ATOM 1390 N N . TYR A 1 173 ? -40.050 -5.763 0.769 1.00 80.06 173 TYR A N 1
ATOM 1391 C CA . TYR A 1 173 ? -39.979 -7.078 0.115 1.00 80.06 173 TYR A CA 1
ATOM 1392 C C . TYR A 1 173 ? -39.490 -7.026 -1.339 1.00 80.06 173 TYR A C 1
ATOM 1394 O O . TYR A 1 173 ? -38.847 -7.966 -1.794 1.00 80.06 173 TYR A O 1
ATOM 1402 N N . LYS A 1 174 ? -39.773 -5.935 -2.063 1.00 88.56 174 LYS A N 1
ATOM 1403 C CA . LYS A 1 174 ? -39.356 -5.774 -3.463 1.00 88.56 174 LYS A CA 1
ATOM 1404 C C . LYS A 1 174 ? -37.860 -5.492 -3.618 1.00 88.56 174 LYS A C 1
ATOM 1406 O O . LYS A 1 174 ? -37.319 -5.747 -4.685 1.00 88.56 174 LYS A O 1
ATOM 1411 N N . ASP A 1 175 ? -37.209 -5.000 -2.568 1.00 88.31 175 ASP A N 1
ATOM 1412 C CA . ASP A 1 175 ? -35.813 -4.554 -2.593 1.00 88.31 175 ASP A CA 1
ATOM 1413 C C . ASP A 1 175 ? -34.846 -5.618 -2.042 1.00 88.31 175 ASP A C 1
ATOM 1415 O O . ASP A 1 175 ? -33.665 -5.330 -1.836 1.00 88.31 175 ASP A O 1
ATOM 1419 N N . LYS A 1 176 ? -35.328 -6.846 -1.784 1.00 88.62 176 LYS A N 1
ATOM 1420 C CA . LYS A 1 176 ? -34.527 -7.927 -1.184 1.00 88.62 176 LYS A CA 1
ATOM 1421 C C . LYS A 1 176 ? -33.265 -8.224 -1.992 1.00 88.62 176 LYS A C 1
ATOM 1423 O O . LYS A 1 176 ? -32.192 -8.260 -1.407 1.00 88.62 176 LYS A O 1
ATOM 1428 N N . ASP A 1 177 ? -33.371 -8.342 -3.313 1.00 91.19 177 ASP A N 1
ATOM 1429 C CA . ASP A 1 177 ? -32.216 -8.658 -4.163 1.00 91.19 177 ASP A CA 1
ATOM 1430 C C . ASP A 1 177 ? -31.097 -7.612 -4.016 1.00 91.19 177 ASP A C 1
ATOM 1432 O O . ASP A 1 177 ? -29.914 -7.946 -3.950 1.00 91.19 177 ASP A O 1
ATOM 1436 N N . LEU A 1 178 ? -31.467 -6.332 -3.901 1.00 91.62 178 LEU A N 1
ATOM 1437 C CA . LEU A 1 178 ? -30.511 -5.250 -3.681 1.00 91.62 178 LEU A CA 1
ATOM 1438 C C . LEU A 1 178 ? -29.915 -5.304 -2.268 1.00 91.62 178 LEU A C 1
ATOM 1440 O O . LEU A 1 178 ? -28.705 -5.146 -2.105 1.00 91.62 178 LEU A O 1
ATOM 1444 N N . ALA A 1 179 ? -30.744 -5.537 -1.252 1.00 91.94 179 ALA A N 1
ATOM 1445 C CA . ALA A 1 179 ? -30.293 -5.651 0.131 1.00 91.94 179 ALA A CA 1
ATOM 1446 C C . ALA A 1 179 ? -29.364 -6.861 0.345 1.00 91.94 179 ALA A C 1
ATOM 1448 O O . ALA A 1 179 ? -28.368 -6.739 1.056 1.00 91.94 179 ALA A O 1
ATOM 1449 N N . ASP A 1 180 ? -29.616 -7.980 -0.338 1.00 92.00 180 ASP A N 1
ATOM 1450 C CA . ASP A 1 180 ? -28.753 -9.164 -0.338 1.00 92.00 180 ASP A CA 1
ATOM 1451 C C . ASP A 1 180 ? -27.389 -8.853 -0.973 1.00 92.00 180 ASP A C 1
ATOM 1453 O O . ASP A 1 180 ? -26.351 -9.260 -0.448 1.00 92.00 180 ASP A O 1
ATOM 1457 N N . ILE A 1 181 ? -27.348 -8.075 -2.063 1.00 93.75 181 ILE A N 1
ATOM 1458 C CA . ILE A 1 181 ? -26.082 -7.605 -2.654 1.00 93.75 181 ILE A CA 1
ATOM 1459 C C . ILE A 1 181 ? -25.312 -6.732 -1.657 1.00 93.75 181 ILE A C 1
ATOM 1461 O O . ILE A 1 181 ? -24.115 -6.946 -1.461 1.00 93.75 181 ILE A O 1
ATOM 1465 N N . VAL A 1 182 ? -25.980 -5.779 -1.001 1.00 92.50 182 VAL A N 1
ATOM 1466 C CA . VAL A 1 182 ? -25.352 -4.903 0.004 1.00 92.50 182 VAL A CA 1
ATOM 1467 C C . VAL A 1 182 ? -24.818 -5.718 1.183 1.00 92.50 182 VAL A C 1
ATOM 1469 O O . VAL A 1 182 ? -23.675 -5.520 1.593 1.00 92.50 182 VAL A O 1
ATOM 1472 N N . TYR A 1 183 ? -25.599 -6.673 1.691 1.00 92.94 183 TYR A N 1
ATOM 1473 C CA . TYR A 1 183 ? -25.176 -7.584 2.753 1.00 92.94 183 TYR A CA 1
ATOM 1474 C C . TYR A 1 183 ? -23.924 -8.372 2.355 1.00 92.94 183 TYR A C 1
ATOM 1476 O O . TYR A 1 183 ? -22.923 -8.358 3.072 1.00 92.94 183 TYR A O 1
ATOM 1484 N N . ASN A 1 184 ? -23.940 -8.997 1.177 1.00 92.88 184 ASN A N 1
ATOM 1485 C CA . ASN A 1 184 ? -22.806 -9.770 0.676 1.00 92.88 184 ASN A CA 1
ATOM 1486 C C . ASN A 1 184 ? -21.564 -8.898 0.460 1.00 92.88 184 ASN A C 1
ATOM 1488 O O . ASN A 1 184 ? -20.456 -9.339 0.752 1.00 92.88 184 ASN A O 1
ATOM 1492 N N . MET A 1 185 ? -21.727 -7.650 0.010 1.00 93.88 185 MET A N 1
ATOM 1493 C CA . MET A 1 185 ? -20.619 -6.697 -0.081 1.00 93.88 185 MET A CA 1
ATOM 1494 C C . MET A 1 185 ? -20.032 -6.368 1.293 1.00 93.88 185 MET A C 1
ATOM 1496 O O . MET A 1 185 ? -18.812 -6.304 1.419 1.00 93.88 185 MET A O 1
ATOM 1500 N N . LEU A 1 186 ? -20.854 -6.178 2.328 1.00 92.88 186 LEU A N 1
ATOM 1501 C CA . LEU A 1 186 ? -20.364 -5.918 3.687 1.00 92.88 186 LEU A CA 1
ATOM 1502 C C . LEU A 1 186 ? -19.565 -7.109 4.226 1.00 92.88 186 LEU A C 1
ATOM 1504 O O . LEU A 1 186 ? -18.443 -6.929 4.698 1.00 92.88 186 LEU A O 1
ATOM 1508 N N . VAL A 1 187 ? -20.096 -8.325 4.081 1.00 90.69 187 VAL A N 1
ATOM 1509 C CA . VAL A 1 187 ? -19.410 -9.558 4.501 1.00 90.69 187 VAL A CA 1
ATOM 1510 C C . VAL A 1 187 ? -18.114 -9.767 3.713 1.00 90.69 187 VAL A C 1
ATOM 1512 O O . VAL A 1 187 ? -17.081 -10.082 4.300 1.00 90.69 187 VAL A O 1
ATOM 1515 N N . PHE A 1 188 ? -18.132 -9.525 2.399 1.00 92.38 188 PHE A N 1
ATOM 1516 C CA . PHE A 1 188 ? -16.938 -9.579 1.550 1.00 92.38 188 PHE A CA 1
ATOM 1517 C C . PHE A 1 188 ? -15.862 -8.572 1.981 1.00 92.38 188 PHE A C 1
ATOM 1519 O O . PHE A 1 188 ? -14.675 -8.855 1.861 1.00 92.38 188 PHE A O 1
ATOM 1526 N N . ASN A 1 189 ? -16.264 -7.416 2.516 1.00 90.69 189 ASN A N 1
ATOM 1527 C CA . ASN A 1 189 ? -15.365 -6.409 3.087 1.00 90.69 189 ASN A CA 1
ATOM 1528 C C . ASN A 1 189 ? -15.089 -6.637 4.588 1.00 90.69 189 ASN A C 1
ATOM 1530 O O . ASN A 1 189 ? -14.757 -5.698 5.311 1.00 90.69 189 ASN A O 1
ATOM 1534 N N . ASN A 1 190 ? -15.201 -7.885 5.055 1.00 86.69 190 ASN A N 1
ATOM 1535 C CA . ASN A 1 190 ? -14.863 -8.334 6.405 1.00 86.69 190 ASN A CA 1
ATOM 1536 C C . ASN A 1 190 ? -15.681 -7.679 7.532 1.00 86.69 190 ASN A C 1
ATOM 1538 O O . ASN A 1 190 ? -15.224 -7.650 8.679 1.00 86.69 190 ASN A O 1
ATOM 1542 N N . VAL A 1 191 ? -16.887 -7.180 7.248 1.00 87.31 191 VAL A N 1
ATOM 1543 C CA . VAL A 1 191 ? -17.820 -6.798 8.313 1.00 87.31 191 VAL A CA 1
ATOM 1544 C C . VAL A 1 191 ? -18.345 -8.079 8.970 1.00 87.31 191 VAL A C 1
ATOM 1546 O O . VAL A 1 191 ? -18.919 -8.918 8.269 1.00 87.31 191 VAL A O 1
ATOM 1549 N N . PRO A 1 192 ? -18.167 -8.262 10.292 1.00 87.06 192 PRO A N 1
ATOM 1550 C CA . PRO A 1 192 ? -18.657 -9.451 10.970 1.00 87.06 192 PRO A CA 1
ATOM 1551 C C . PRO A 1 192 ? -20.182 -9.543 10.887 1.00 87.06 192 PRO A C 1
ATOM 1553 O O . PRO A 1 192 ? -20.893 -8.559 11.095 1.00 87.06 192 PRO A O 1
ATOM 1556 N N . THR A 1 193 ? -20.705 -10.734 10.605 1.00 85.88 193 THR A N 1
ATOM 1557 C CA . THR A 1 193 ? -22.158 -10.964 10.503 1.00 85.88 193 THR A CA 1
ATOM 1558 C C . THR A 1 193 ? -22.881 -10.669 11.813 1.00 85.88 193 THR A C 1
ATOM 1560 O O . THR A 1 193 ? -24.043 -10.261 11.823 1.00 85.88 193 THR A O 1
ATOM 1563 N N . GLU A 1 194 ? -22.168 -10.822 12.927 1.00 83.69 194 GLU A N 1
ATOM 1564 C CA . GLU A 1 194 ? -22.622 -10.500 14.262 1.00 83.69 194 GLU A CA 1
ATOM 1565 C C . GLU A 1 194 ? -22.730 -9.000 14.533 1.00 83.69 194 GLU A C 1
ATOM 1567 O O . GLU A 1 194 ? -23.300 -8.676 15.561 1.00 83.69 194 GLU A O 1
ATOM 1572 N N . ASP A 1 195 ? -22.257 -8.117 13.649 1.00 84.06 195 ASP A N 1
ATOM 1573 C CA . ASP A 1 195 ? -22.427 -6.660 13.738 1.00 84.06 195 ASP A CA 1
ATOM 1574 C C . ASP A 1 195 ? -23.589 -6.151 12.857 1.00 84.06 195 ASP A C 1
ATOM 1576 O O . ASP A 1 195 ? -23.915 -4.963 12.895 1.00 84.06 195 ASP A O 1
ATOM 1580 N N . ILE A 1 196 ? -24.229 -7.023 12.069 1.00 87.56 196 ILE A N 1
ATOM 1581 C CA . ILE A 1 196 ? -25.276 -6.659 11.104 1.00 87.56 196 ILE A CA 1
ATOM 1582 C C . ILE A 1 196 ? -26.636 -7.188 11.578 1.00 87.56 196 ILE A C 1
ATOM 1584 O O . ILE A 1 196 ? -26.765 -8.372 11.888 1.00 87.56 196 ILE A O 1
ATOM 1588 N N . ILE A 1 197 ? -27.656 -6.326 11.594 1.00 87.44 197 ILE A N 1
ATOM 1589 C CA . ILE A 1 197 ? -29.076 -6.708 11.607 1.00 87.44 197 ILE A CA 1
ATOM 1590 C C . ILE A 1 197 ? -29.606 -6.525 10.199 1.00 87.44 197 ILE A C 1
ATOM 1592 O O . ILE A 1 197 ? -29.542 -5.433 9.640 1.00 87.44 197 ILE A O 1
ATOM 1596 N N . TYR A 1 198 ? -30.174 -7.580 9.643 1.00 88.62 198 TYR A N 1
ATOM 1597 C CA . TYR A 1 198 ? -30.807 -7.565 8.344 1.00 88.62 198 TYR A CA 1
ATOM 1598 C C . TYR A 1 198 ? -32.176 -8.241 8.440 1.00 88.62 198 TYR A C 1
ATOM 1600 O O . TYR A 1 198 ? -32.297 -9.432 8.727 1.00 88.62 198 TYR A O 1
ATOM 1608 N N . THR A 1 199 ? -33.216 -7.431 8.234 1.00 82.19 199 THR A N 1
ATOM 1609 C CA . THR A 1 199 ? -34.605 -7.721 8.629 1.00 82.19 199 THR A CA 1
ATOM 1610 C C . THR A 1 199 ? -35.151 -9.075 8.165 1.00 82.19 199 THR A C 1
ATOM 1612 O O . THR A 1 199 ? -35.823 -9.737 8.946 1.00 82.19 199 THR A O 1
ATOM 1615 N N . ASN A 1 200 ? -34.840 -9.519 6.943 1.00 80.94 200 ASN A N 1
ATOM 1616 C CA . ASN A 1 200 ? -35.262 -10.816 6.393 1.00 80.94 200 ASN A CA 1
ATOM 1617 C C . ASN A 1 200 ? -34.085 -11.620 5.801 1.00 80.94 200 ASN A C 1
ATOM 1619 O O . ASN A 1 200 ? -34.249 -12.353 4.824 1.00 80.94 200 ASN A O 1
ATOM 1623 N N . CYS A 1 201 ? -32.888 -11.454 6.373 1.00 82.75 201 CYS A N 1
ATOM 1624 C CA . CYS A 1 201 ? -31.676 -12.139 5.920 1.00 82.75 201 CYS A CA 1
ATOM 1625 C C . CYS A 1 201 ? -31.851 -13.653 5.907 1.00 82.75 201 CYS A C 1
ATOM 1627 O O . CYS A 1 201 ? -32.431 -14.193 6.836 1.00 82.75 201 CYS A O 1
ATOM 1629 N N . ASP A 1 202 ? -31.280 -14.368 4.946 1.00 83.69 202 ASP A N 1
ATOM 1630 C CA . ASP A 1 202 ? -31.260 -15.837 4.984 1.00 83.69 202 ASP A CA 1
ATOM 1631 C C . ASP A 1 202 ? -30.293 -16.399 6.044 1.00 83.69 202 ASP A C 1
ATOM 1633 O O . ASP A 1 202 ? -30.447 -17.533 6.488 1.00 83.69 202 ASP A O 1
ATOM 1637 N N . ASN A 1 203 ? -29.341 -15.585 6.512 1.00 82.44 203 ASN A N 1
ATOM 1638 C CA . ASN A 1 203 ? -28.419 -15.926 7.590 1.00 82.44 203 ASN A CA 1
ATOM 1639 C C . ASN A 1 203 ? -29.026 -15.615 8.969 1.00 82.44 203 ASN A C 1
ATOM 1641 O O . ASN A 1 203 ? -29.250 -14.452 9.311 1.00 82.44 203 ASN A O 1
ATOM 1645 N N . GLU A 1 204 ? -29.212 -16.652 9.786 1.00 80.31 204 GLU A N 1
ATOM 1646 C CA . GLU A 1 204 ? -29.795 -16.573 11.133 1.00 80.31 204 GLU A CA 1
ATOM 1647 C C . GLU A 1 204 ? -29.032 -15.641 12.088 1.00 80.31 204 GLU A C 1
ATOM 1649 O O . GLU A 1 204 ? -29.647 -15.005 12.937 1.00 80.31 204 GLU A O 1
ATOM 1654 N N . ILE A 1 205 ? -27.711 -15.493 11.929 1.00 81.69 205 ILE A N 1
ATOM 1655 C CA . ILE A 1 205 ? -26.872 -14.646 12.803 1.00 81.69 205 ILE A CA 1
ATOM 1656 C C . ILE A 1 205 ? -27.192 -13.153 12.628 1.00 81.69 205 ILE A C 1
ATOM 1658 O O . ILE A 1 205 ? -27.054 -12.354 13.564 1.00 81.69 205 ILE A O 1
ATOM 1662 N N . SER A 1 206 ? -27.574 -12.775 11.408 1.00 80.81 206 SER A N 1
ATOM 1663 C CA . SER A 1 206 ? -27.896 -11.397 11.035 1.00 80.81 206 SER A CA 1
ATOM 1664 C C . SER A 1 206 ? -29.404 -11.152 10.956 1.00 80.81 206 SER A C 1
ATOM 1666 O O . SER A 1 206 ? -29.823 -9.997 10.929 1.00 80.81 206 SER A O 1
ATOM 1668 N N . ARG A 1 207 ? -30.227 -12.206 10.919 1.00 80.25 207 ARG A N 1
ATOM 1669 C CA . ARG A 1 207 ? -31.689 -12.106 10.930 1.00 80.25 207 ARG A CA 1
ATOM 1670 C C . ARG A 1 207 ? -32.175 -11.621 12.296 1.00 80.25 207 ARG A C 1
ATOM 1672 O O . ARG A 1 207 ? -31.602 -11.946 13.332 1.00 80.25 207 ARG A O 1
ATOM 1679 N N . ILE A 1 208 ? -33.262 -10.854 12.298 1.00 73.19 208 ILE A N 1
ATOM 1680 C CA . ILE A 1 208 ? -33.990 -10.548 13.533 1.00 73.19 208 ILE A CA 1
ATOM 1681 C C . ILE A 1 208 ? -34.589 -11.867 14.057 1.00 73.19 208 ILE A C 1
ATOM 1683 O O . ILE A 1 208 ? -35.340 -12.498 13.313 1.00 73.19 208 ILE A O 1
ATOM 1687 N N . PRO A 1 209 ? -34.291 -12.308 15.294 1.00 61.81 209 PRO A N 1
ATOM 1688 C CA . PRO A 1 209 ? -34.846 -13.549 15.825 1.00 61.81 209 PRO A CA 1
ATOM 1689 C C . PRO A 1 209 ? -36.369 -13.477 15.847 1.00 61.81 209 PRO A C 1
ATOM 1691 O O . PRO A 1 209 ? -36.926 -12.574 16.468 1.00 61.81 209 PRO A O 1
ATOM 1694 N N . GLU A 1 210 ? -37.052 -14.402 15.177 1.00 60.62 210 GLU A N 1
ATOM 1695 C CA . GLU A 1 210 ? -38.506 -14.544 15.263 1.00 60.62 210 GLU A CA 1
ATOM 1696 C C . GLU A 1 210 ? -38.847 -15.200 16.609 1.00 60.62 210 GLU A C 1
ATOM 1698 O O . GLU A 1 210 ? -38.532 -16.366 16.828 1.00 60.62 210 GLU A O 1
ATOM 1703 N N . GLY A 1 211 ? -39.424 -14.453 17.555 1.00 54.78 211 GLY A N 1
ATOM 1704 C CA . GLY A 1 211 ? -39.923 -15.047 18.797 1.00 54.78 211 GLY A CA 1
ATOM 1705 C C . GLY A 1 211 ? -41.136 -15.945 18.523 1.00 54.78 211 GLY A C 1
ATOM 1706 O O . GLY A 1 211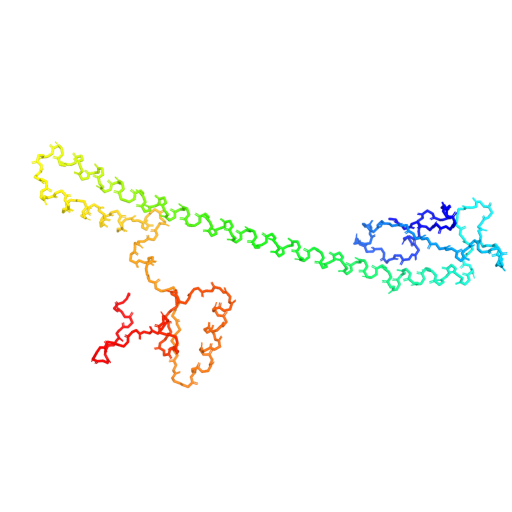 ? -41.852 -15.719 17.546 1.00 54.78 211 GLY A O 1
ATOM 1707 N N . ASP A 1 212 ? -41.428 -16.888 19.430 1.00 44.34 212 ASP A N 1
ATOM 1708 C CA . ASP A 1 212 ? -42.524 -17.890 19.368 1.00 44.34 212 ASP A CA 1
ATOM 1709 C C . ASP A 1 212 ? -43.946 -17.327 19.112 1.00 44.34 212 ASP A C 1
ATOM 1711 O O . ASP A 1 212 ? -44.912 -18.074 18.971 1.00 44.34 212 ASP A O 1
ATOM 1715 N N . VAL A 1 213 ? -44.110 -16.003 19.044 1.00 42.53 213 VAL A N 1
ATOM 1716 C CA . VAL A 1 213 ? -45.394 -15.305 18.875 1.00 42.53 213 VAL A CA 1
ATOM 1717 C C . VAL A 1 213 ? -45.436 -14.344 17.678 1.00 42.53 213 VAL A C 1
ATOM 1719 O O . VAL A 1 213 ? -46.366 -13.542 17.574 1.00 42.53 213 VAL A O 1
ATOM 1722 N N . GLY A 1 214 ? -44.456 -14.386 16.767 1.00 49.06 214 GLY A N 1
ATOM 1723 C CA . GLY A 1 214 ? -44.448 -13.536 15.562 1.00 49.06 214 GLY A CA 1
ATOM 1724 C C . GLY A 1 214 ? -44.361 -12.032 15.862 1.00 49.06 214 GLY A C 1
ATOM 1725 O O . GLY A 1 214 ? -44.710 -11.199 15.027 1.00 49.06 214 GLY A O 1
ATOM 1726 N N . LYS A 1 215 ? -43.924 -11.676 17.073 1.00 48.78 215 LYS A N 1
ATOM 1727 C CA . LYS A 1 215 ? -43.675 -10.303 17.513 1.00 48.78 215 LYS A CA 1
ATOM 1728 C C . LYS A 1 215 ? -42.203 -10.173 17.858 1.00 48.78 215 LYS A C 1
ATOM 1730 O O . LYS A 1 215 ? -41.825 -10.345 19.010 1.00 48.78 215 LYS A O 1
ATOM 1735 N N . SER A 1 216 ? -41.395 -9.878 16.854 1.00 52.72 216 SER A N 1
ATOM 1736 C CA . SER A 1 216 ? -39.991 -9.539 17.055 1.00 52.72 216 SER A CA 1
ATOM 1737 C C . SER A 1 216 ? -39.807 -8.054 16.819 1.00 52.72 216 SER A C 1
ATOM 1739 O O . SER A 1 216 ? -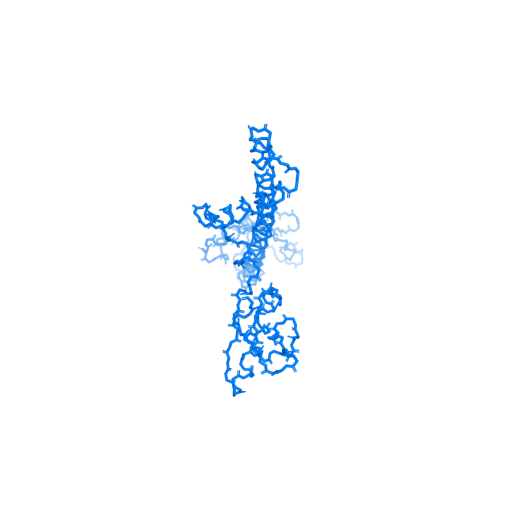39.956 -7.571 15.695 1.00 52.72 216 SER A O 1
ATOM 1741 N N . GLY A 1 217 ? -39.553 -7.312 17.895 1.00 53.88 217 GLY A N 1
ATOM 1742 C CA . GLY A 1 217 ? -39.241 -5.895 17.828 1.00 53.88 217 GLY A CA 1
ATOM 1743 C C . GLY A 1 217 ? -37.750 -5.685 17.593 1.00 53.88 217 GLY A C 1
ATOM 1744 O O . GLY A 1 217 ? -36.920 -6.241 18.300 1.00 53.88 217 GLY A O 1
ATOM 1745 N N . ILE A 1 218 ? -37.398 -4.801 16.654 1.00 53.38 218 ILE A N 1
ATOM 1746 C CA . ILE A 1 218 ? -36.020 -4.284 16.493 1.00 53.38 218 ILE A CA 1
ATOM 1747 C C . ILE A 1 218 ? -35.507 -3.623 17.792 1.00 53.38 218 ILE A C 1
ATOM 1749 O O . ILE A 1 218 ? -34.307 -3.458 17.974 1.00 53.38 218 ILE A O 1
ATOM 1753 N N . TYR A 1 219 ? -36.420 -3.245 18.690 1.00 53.22 219 TYR A N 1
ATOM 1754 C CA . TYR A 1 219 ? -36.144 -2.535 19.936 1.00 53.22 219 TYR A CA 1
ATOM 1755 C C . TYR A 1 219 ? -35.833 -3.437 21.138 1.00 53.22 219 TYR A C 1
ATOM 1757 O O . TYR A 1 219 ? -35.488 -2.906 22.189 1.00 53.22 219 TYR A O 1
ATOM 1765 N N . ASP A 1 220 ? -35.932 -4.763 20.992 1.00 48.59 220 ASP A N 1
ATOM 1766 C CA . ASP A 1 220 ? -35.624 -5.718 22.067 1.00 48.59 220 ASP A CA 1
ATOM 1767 C C . ASP A 1 220 ? -34.124 -6.114 22.102 1.00 48.59 220 ASP A C 1
ATOM 1769 O O . ASP A 1 220 ? -33.756 -7.065 22.792 1.00 48.59 220 ASP A O 1
ATOM 1773 N N . TYR A 1 221 ? -33.261 -5.381 21.372 1.00 45.94 221 TYR A N 1
ATOM 1774 C CA . TYR A 1 221 ? -31.800 -5.564 21.261 1.00 45.94 221 TYR A CA 1
ATOM 1775 C C . TYR A 1 221 ? -30.991 -4.286 21.560 1.00 45.94 221 TYR A C 1
ATOM 1777 O O . TYR A 1 221 ? -31.372 -3.172 21.120 1.00 45.94 221 TYR A O 1
#

Foldseek 3Di:
DEFEAEPNHTQEGDCCVVQDPPDPLSVPDDYYDYDHVQPPPVDDHQGDPVSHHGNPPDPSVVVVSCCCNPPVSVVVSVVVVVVVVVVVVVVVVVVVVVVVVVVVVVVVVVVVCLQVVLLVVLVVCCVVVVDDPVCSVVSSVVSSVVCQVCLVVVVHHRPVVVQAQQEEADDDPVCVVVSVVVVVVCVVVVNDCCNAAYDDDPDPSNHQDQPPPNDGDPPVD

Sequence (221 aa):
FISLYANHKMGEFNILPIVGQNKLSEVYVVGQLHIDIFELTELPDMALSNRQGYKTDDPRYQAVLEYVRNTLLPDILKMRDVFVSLGKKKKEEEKLEQQRQKEASFKESVDKFRKNTAKKAATRISDRLGISTEKLEEVENILSEEINSNSPDLGIKSIIDSQKKKILISQTYKDKDLADIVYNMLVFNNVPTEDIIYTNCDNEISRIPEGDVGKSGIYDY